Protein AF-A0A4Q7ZE19-F1 (afdb_monomer)

Foldseek 3Di:
DVLLLLLLLVLLLQLLVLLVLLCVLCVVVVNNVLNVLLVLLLVVLLVVLVVLLVVLLVVQQDALLSLLVLLLVLLVLLVVVLVCCVVCVVCVSVVSNVQLVVLCPDDPVRSNVSSNVSNNVSSNVSSNSSSSNLSSCSNVDPPVVSVVSSVNSSVVSVVVSVCCVVVPPPDDPVLSSVLSSQLSNLVSVLSNLSSQLSCLVVVNDPPDNSVVSNVVSVLCPCPHPVVVVSVVCSPVVSVVSVVVVVVVVVVVVVVVVVVD

Sequence (260 aa):
MLAIFMTTFREGLEALLIISVALAFLGKTGNRSLTTALFAGTGTAILGSAALGVYLARHGAFSSLWEGWLALVACALIVGCIIHMQRHGKQMARQIRDELAKATNRRPLFMWGSVFLFAVFMVGREGVEAATLIAALSGMETGRQLAIWATAGVGAAIGVAGLWSRYGQRVNLSLLFAVTGVFLGLFAVQLGIYAFHEFSEAGALPGLDNTFWHNATEPYGPGGEYGVWLTYALVLAPASLLIGAVLSRRYPAIAAKSAS

Secondary structure (DSSP, 8-state):
-HHHHHHHHHHHHHHHHHHHHHHHHHHHTT-GGGHHHHHHHHHHHHHHHHHHHHHHHHHS-S-HHHHHHHHHHHHHHHHHHHHHHHHHTTTHHHHHHHHHHHHHTS-HHHHHHHHHHHHHHHHHHHHHHHHHHHHHTTTTS-HHHHHHHHHHHHHHHHHHHHHHHHHGGGS-HHHHHHHHHHHHHHHHHHHHHHHHHHHHHTT--TTS-HHHHHHHHGGGSTTSTTHHHHHHHHHHHHHHHHHHHHHHHHTHHHHTTS--

Structure (mmCIF, N/CA/C/O backbone):
data_AF-A0A4Q7ZE19-F1
#
_entry.id   AF-A0A4Q7ZE19-F1
#
loop_
_atom_site.group_PDB
_atom_site.id
_atom_site.type_symbol
_atom_site.label_atom_id
_atom_site.label_alt_id
_atom_site.label_comp_id
_atom_site.label_asym_id
_atom_site.label_entity_id
_atom_site.label_seq_id
_atom_site.pdbx_PDB_ins_code
_atom_site.Cartn_x
_atom_site.Cartn_y
_atom_site.Cartn_z
_atom_site.occupancy
_atom_site.B_iso_or_equiv
_atom_site.auth_seq_id
_atom_site.auth_comp_id
_atom_site.auth_asym_id
_atom_site.auth_atom_id
_atom_site.pdbx_PDB_model_num
ATOM 1 N N . MET A 1 1 ? 9.034 6.360 -8.812 1.00 82.31 1 MET A N 1
ATOM 2 C CA . MET A 1 1 ? 8.560 7.372 -7.818 1.00 82.31 1 MET A CA 1
ATOM 3 C C . MET A 1 1 ? 7.078 7.274 -7.434 1.00 82.31 1 MET A C 1
ATOM 5 O O . MET A 1 1 ? 6.785 6.856 -6.319 1.00 82.31 1 MET A O 1
ATOM 9 N N . LEU A 1 2 ? 6.135 7.638 -8.320 1.00 84.06 2 LEU A N 1
ATOM 10 C CA . LEU A 1 2 ? 4.692 7.691 -7.998 1.00 84.06 2 LEU A CA 1
ATOM 11 C C . LEU A 1 2 ? 4.111 6.347 -7.541 1.00 84.06 2 LEU A C 1
ATOM 13 O O . LEU A 1 2 ? 3.255 6.326 -6.664 1.00 84.06 2 LEU A O 1
ATOM 17 N N . ALA A 1 3 ? 4.606 5.238 -8.092 1.00 85.38 3 ALA A N 1
ATOM 18 C CA . ALA A 1 3 ? 4.186 3.900 -7.692 1.00 85.38 3 ALA A CA 1
ATOM 19 C C . ALA A 1 3 ? 4.476 3.608 -6.216 1.00 85.38 3 ALA A C 1
ATOM 21 O O . ALA A 1 3 ? 3.577 3.200 -5.494 1.00 85.38 3 ALA A O 1
ATOM 22 N N . ILE A 1 4 ? 5.689 3.912 -5.741 1.00 88.94 4 ILE A N 1
ATOM 23 C CA . ILE A 1 4 ? 6.079 3.725 -4.333 1.00 88.94 4 ILE A CA 1
ATOM 24 C C . ILE A 1 4 ? 5.157 4.535 -3.424 1.00 88.94 4 ILE A C 1
ATOM 26 O O . ILE A 1 4 ? 4.631 4.001 -2.453 1.00 88.94 4 ILE A O 1
ATOM 30 N N . PHE A 1 5 ? 4.926 5.803 -3.774 1.00 90.62 5 PHE A N 1
ATOM 31 C CA . PHE A 1 5 ? 4.029 6.678 -3.029 1.00 90.62 5 PHE A CA 1
ATOM 32 C C . PHE A 1 5 ? 2.598 6.130 -2.980 1.00 90.62 5 PHE A C 1
ATOM 34 O O . PHE A 1 5 ? 2.019 6.047 -1.902 1.00 90.62 5 PHE A O 1
ATOM 41 N N . MET A 1 6 ? 2.024 5.752 -4.127 1.00 88.69 6 MET A N 1
ATOM 42 C CA . MET A 1 6 ? 0.643 5.262 -4.204 1.00 88.69 6 MET A CA 1
ATOM 43 C C . MET A 1 6 ? 0.463 3.928 -3.483 1.00 88.69 6 MET A C 1
ATOM 45 O O . MET A 1 6 ? -0.547 3.744 -2.804 1.00 88.69 6 MET A O 1
ATOM 49 N N . THR A 1 7 ? 1.445 3.033 -3.581 1.00 88.75 7 THR A N 1
ATOM 50 C CA . THR A 1 7 ? 1.453 1.762 -2.857 1.00 88.75 7 THR A CA 1
ATOM 51 C C . THR A 1 7 ? 1.500 1.998 -1.352 1.00 88.75 7 THR A C 1
ATOM 53 O O . THR A 1 7 ? 0.587 1.576 -0.649 1.00 88.75 7 THR A O 1
ATOM 56 N N . THR A 1 8 ? 2.492 2.727 -0.826 1.00 91.00 8 THR A N 1
ATOM 57 C CA . THR A 1 8 ? 2.582 2.936 0.632 1.00 91.00 8 THR A CA 1
ATOM 58 C C . THR A 1 8 ? 1.439 3.777 1.184 1.00 91.00 8 THR A C 1
ATOM 60 O O . THR A 1 8 ? 1.025 3.577 2.325 1.00 91.00 8 THR A O 1
ATOM 63 N N . PHE A 1 9 ? 0.892 4.688 0.378 1.00 91.00 9 PHE A N 1
ATOM 64 C CA . PHE A 1 9 ? -0.325 5.415 0.707 1.00 91.00 9 PHE A CA 1
ATOM 65 C C . PHE A 1 9 ? -1.526 4.479 0.860 1.00 91.00 9 PHE A C 1
ATOM 67 O O . PHE A 1 9 ? -2.262 4.580 1.843 1.00 91.00 9 PHE A O 1
ATOM 74 N N . ARG A 1 10 ? -1.722 3.560 -0.090 1.00 88.94 10 ARG A N 1
ATOM 75 C CA . ARG A 1 10 ? -2.828 2.605 -0.063 1.00 88.94 10 ARG A CA 1
ATOM 76 C C . ARG A 1 10 ? -2.701 1.633 1.108 1.00 88.94 10 ARG A C 1
ATOM 78 O O . ARG A 1 10 ? -3.608 1.596 1.935 1.00 88.94 10 ARG A O 1
ATOM 85 N N . GLU A 1 11 ? -1.575 0.935 1.221 1.00 89.19 11 GLU A N 1
ATOM 86 C CA . GLU A 1 11 ? -1.376 -0.056 2.288 1.00 89.19 11 GLU A CA 1
ATOM 87 C C . GLU A 1 11 ? -1.383 0.610 3.673 1.00 89.19 11 GLU A C 1
ATOM 89 O O . GLU A 1 11 ? -1.962 0.102 4.635 1.00 89.19 11 GLU A O 1
ATOM 94 N N . GLY A 1 12 ? -0.833 1.827 3.770 1.00 90.06 12 GLY A N 1
ATOM 95 C CA . GLY A 1 12 ? -0.920 2.643 4.978 1.00 90.06 12 GLY A CA 1
ATOM 96 C C . GLY A 1 12 ? -2.361 2.998 5.351 1.00 90.06 12 GLY A C 1
ATOM 97 O O . GLY A 1 12 ? -2.722 2.944 6.527 1.00 90.06 12 GLY A O 1
ATOM 98 N N . LEU A 1 13 ? -3.210 3.337 4.377 1.00 87.81 13 LEU A N 1
ATOM 99 C CA . LEU A 1 13 ? -4.625 3.610 4.627 1.00 87.81 13 LEU A CA 1
ATOM 100 C C . LEU A 1 13 ? -5.398 2.367 5.054 1.00 87.81 13 LEU A C 1
ATOM 102 O O . LEU A 1 13 ? -6.219 2.465 5.967 1.00 87.81 13 LEU A O 1
ATOM 106 N N . GLU A 1 14 ? -5.146 1.219 4.432 1.00 86.25 14 GLU A N 1
ATOM 107 C CA . GLU A 1 14 ? -5.777 -0.049 4.807 1.00 86.25 14 GLU A CA 1
ATOM 108 C C . GLU A 1 14 ? -5.400 -0.434 6.248 1.00 86.25 14 GLU A C 1
ATOM 110 O O . GLU A 1 14 ? -6.287 -0.654 7.081 1.00 86.25 14 GLU A O 1
ATOM 115 N N . ALA A 1 15 ? -4.115 -0.344 6.605 1.00 89.56 15 ALA A N 1
ATOM 116 C CA . ALA A 1 15 ? -3.647 -0.537 7.978 1.00 89.56 15 ALA A CA 1
ATOM 117 C C . ALA A 1 15 ? -4.310 0.436 8.975 1.00 89.56 15 ALA A C 1
ATOM 119 O O . ALA A 1 15 ? -4.782 0.029 10.042 1.00 89.56 15 ALA A O 1
ATOM 120 N N . LEU A 1 16 ? -4.411 1.723 8.628 1.00 88.94 16 LEU A N 1
AT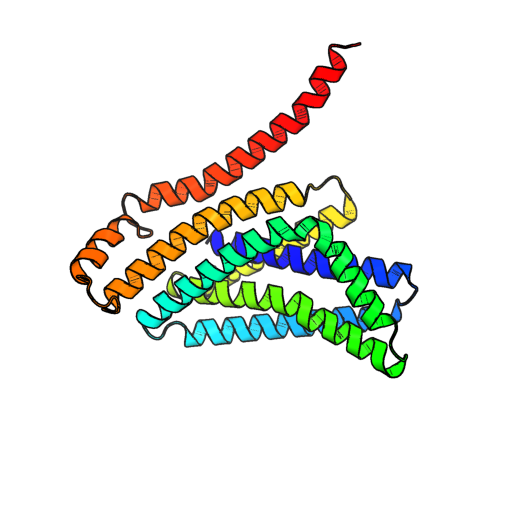OM 121 C CA . LEU A 1 16 ? -5.063 2.732 9.472 1.00 88.94 16 LEU A CA 1
ATOM 122 C C . LEU A 1 16 ? -6.567 2.476 9.635 1.00 88.94 16 LEU A C 1
ATOM 124 O O . LEU A 1 16 ? -7.112 2.708 10.720 1.00 88.94 16 LEU A O 1
ATOM 128 N N . LEU A 1 17 ? -7.245 1.969 8.604 1.00 84.69 17 LEU A N 1
ATOM 129 C CA . LEU A 1 17 ? -8.648 1.562 8.690 1.00 84.69 17 LEU A CA 1
ATOM 130 C C . LEU A 1 17 ? -8.825 0.358 9.614 1.00 84.69 17 LEU A C 1
ATOM 132 O O . LEU A 1 17 ? -9.730 0.383 10.452 1.00 84.69 17 LEU A O 1
ATOM 136 N N . ILE A 1 18 ? -7.952 -0.650 9.521 1.00 86.44 18 ILE A N 1
ATOM 137 C CA . ILE A 1 18 ? -7.959 -1.813 10.421 1.00 86.44 18 ILE A CA 1
ATOM 138 C C . ILE A 1 18 ? -7.860 -1.350 11.878 1.00 86.44 18 ILE A C 1
ATOM 140 O O . ILE A 1 18 ? -8.715 -1.694 12.702 1.00 86.44 18 ILE A O 1
ATOM 144 N N . ILE A 1 19 ? -6.871 -0.505 12.179 1.00 89.38 19 ILE A N 1
ATOM 145 C CA . ILE A 1 19 ? -6.646 0.039 13.525 1.00 89.38 19 ILE A CA 1
ATOM 146 C C . ILE A 1 19 ? -7.856 0.859 13.987 1.00 89.38 19 ILE A C 1
ATOM 148 O O . ILE A 1 19 ? -8.325 0.695 15.114 1.00 89.38 19 ILE A O 1
ATOM 152 N N . SER A 1 20 ? -8.411 1.705 13.117 1.00 85.31 20 SER A N 1
ATOM 153 C CA . SER A 1 20 ? -9.561 2.554 13.446 1.00 85.31 20 SER A CA 1
ATOM 154 C C . SER A 1 20 ? -10.816 1.737 13.767 1.00 85.31 20 SER A C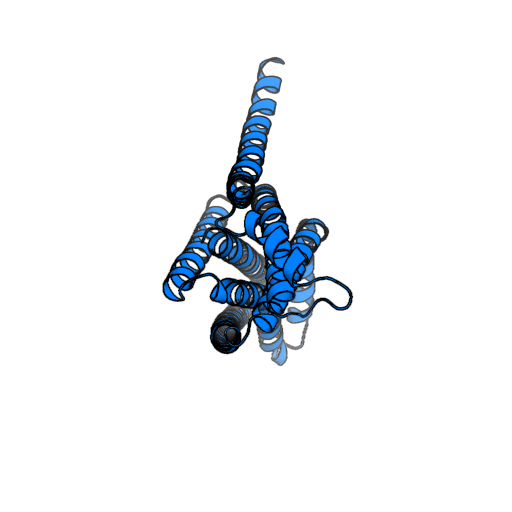 1
ATOM 156 O O . SER A 1 20 ? -11.517 2.025 14.741 1.00 85.31 20 SER A O 1
ATOM 158 N N . VAL A 1 21 ? -11.099 0.690 12.985 1.00 83.62 21 VAL A N 1
ATOM 159 C CA . VAL A 1 21 ? -12.232 -0.217 13.229 1.00 83.62 21 VAL A CA 1
ATOM 160 C C . VAL A 1 21 ? -12.024 -1.007 14.523 1.00 83.62 21 VAL A C 1
ATOM 162 O O . VAL A 1 21 ? -12.966 -1.135 15.312 1.00 83.62 21 VAL A O 1
ATOM 165 N N . ALA A 1 22 ? -10.804 -1.487 14.776 1.00 86.19 22 ALA A N 1
ATOM 166 C CA . ALA A 1 22 ? -10.466 -2.216 15.994 1.00 86.19 22 ALA A CA 1
ATOM 167 C C . ALA A 1 22 ? -10.601 -1.339 17.253 1.00 86.19 22 ALA A C 1
ATOM 169 O O . ALA A 1 22 ? -11.239 -1.749 18.226 1.00 86.19 22 ALA A O 1
ATOM 170 N N . LEU A 1 23 ? -10.093 -0.103 17.215 1.00 87.56 23 LEU A N 1
ATOM 171 C CA . LEU A 1 23 ? -10.255 0.877 18.295 1.00 87.56 23 LEU A CA 1
ATOM 172 C C . LEU A 1 23 ? -11.732 1.198 18.553 1.00 87.56 23 LEU A C 1
ATOM 174 O O . LEU A 1 23 ? -12.168 1.217 19.706 1.00 87.56 23 LEU A O 1
ATOM 178 N N . ALA A 1 24 ? -12.519 1.405 17.493 1.00 85.00 24 ALA A N 1
ATOM 179 C CA . ALA A 1 24 ? -13.950 1.666 17.615 1.00 85.00 24 ALA A CA 1
ATOM 180 C C . ALA A 1 24 ? -14.703 0.485 18.250 1.00 85.00 24 ALA A C 1
ATOM 182 O O . ALA A 1 24 ? -15.621 0.696 19.045 1.00 85.00 24 ALA A O 1
ATOM 183 N N . PHE A 1 25 ? -14.320 -0.753 17.926 1.00 85.12 25 PHE A N 1
ATOM 184 C CA . PHE A 1 25 ? -14.892 -1.949 18.540 1.00 85.12 25 PHE A CA 1
ATOM 185 C C . PHE A 1 25 ? -14.532 -2.056 20.026 1.00 85.12 25 PHE A C 1
ATOM 187 O O . PHE A 1 25 ? -15.440 -2.120 20.852 1.00 85.12 25 PHE A O 1
ATOM 194 N N . LEU A 1 26 ? -13.242 -1.986 20.377 1.00 86.00 26 LEU A N 1
ATOM 195 C CA . LEU A 1 26 ? -12.781 -2.077 21.771 1.00 86.00 26 LEU A CA 1
ATOM 196 C C . LEU A 1 26 ? -13.376 -0.973 22.653 1.00 86.00 26 LEU A C 1
ATOM 198 O O . LEU A 1 26 ? -13.725 -1.215 23.810 1.00 86.00 26 LEU A O 1
ATOM 202 N N . GLY A 1 27 ? -13.535 0.230 22.094 1.00 85.31 27 GLY A N 1
ATOM 203 C CA . GLY A 1 27 ? -14.200 1.345 22.761 1.00 85.31 27 GLY A CA 1
ATOM 204 C C . GLY A 1 27 ? -15.682 1.078 23.039 1.00 85.31 27 GLY A C 1
ATOM 205 O O . GLY A 1 27 ? -16.154 1.405 24.127 1.00 85.31 27 GLY A O 1
ATOM 206 N N . LYS A 1 28 ? -16.403 0.456 22.095 1.00 84.44 28 LYS A N 1
ATOM 207 C CA . LYS A 1 28 ? -17.826 0.102 22.249 1.00 84.44 28 LYS A CA 1
ATOM 208 C C . LYS A 1 28 ? -18.058 -1.080 23.187 1.00 84.44 28 LYS A C 1
ATOM 210 O O . LYS A 1 28 ? -19.072 -1.099 23.872 1.00 84.44 28 LYS A O 1
ATOM 215 N N . THR A 1 29 ? -17.145 -2.048 23.234 1.00 83.00 29 THR A N 1
ATOM 216 C CA . THR A 1 29 ? -17.276 -3.238 24.092 1.00 83.00 29 THR A CA 1
ATOM 217 C C . THR A 1 29 ? -16.713 -3.040 25.502 1.00 83.00 29 THR A C 1
ATOM 219 O O . THR A 1 29 ? -16.637 -4.000 26.257 1.00 83.00 29 THR A O 1
ATOM 222 N N . GLY A 1 30 ? -16.260 -1.832 25.855 1.00 82.12 30 GLY A N 1
ATOM 223 C CA . GLY A 1 30 ? -15.689 -1.536 27.176 1.00 82.12 30 GLY A CA 1
ATOM 224 C C . GLY A 1 30 ? -14.273 -2.082 27.410 1.00 82.12 30 GLY A C 1
ATOM 225 O O . GLY A 1 30 ? -13.710 -1.881 28.482 1.00 82.12 30 GLY A O 1
ATOM 226 N N . ASN A 1 31 ? -13.641 -2.696 26.407 1.00 82.94 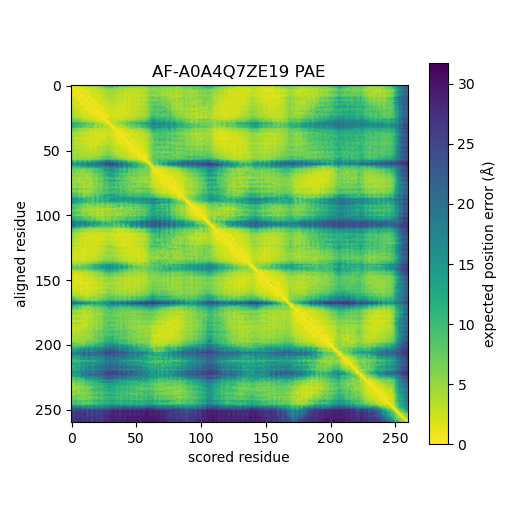31 ASN A N 1
ATOM 227 C CA . ASN A 1 31 ? -12.337 -3.357 26.533 1.00 82.94 31 ASN A CA 1
ATOM 228 C C . ASN A 1 31 ? -11.172 -2.406 26.230 1.00 82.94 31 ASN A C 1
ATOM 230 O O . ASN A 1 31 ? -10.264 -2.721 25.459 1.00 82.94 31 ASN A O 1
ATOM 234 N N . ARG A 1 32 ? -11.187 -1.216 26.842 1.00 82.12 32 ARG A N 1
ATOM 235 C CA . ARG A 1 32 ? -10.155 -0.189 26.610 1.00 82.12 32 AR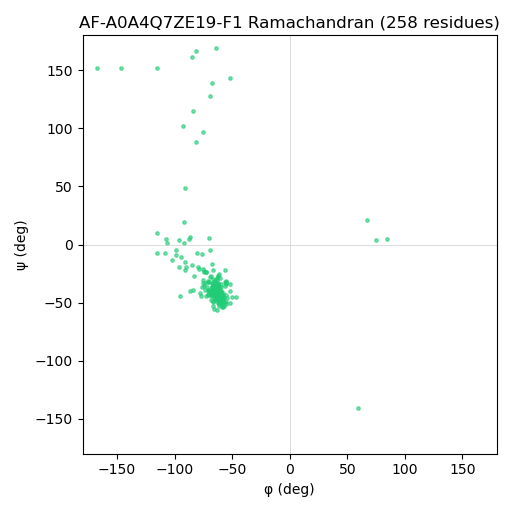G A CA 1
ATOM 236 C C . ARG A 1 32 ? -8.753 -0.641 27.027 1.00 82.12 32 ARG A C 1
ATOM 238 O O . ARG A 1 32 ? -7.787 -0.198 26.418 1.00 82.12 32 ARG A O 1
ATOM 245 N N . SER A 1 33 ? -8.626 -1.551 27.992 1.00 84.00 33 SER A N 1
ATOM 246 C CA . SER A 1 33 ? -7.335 -2.128 28.403 1.00 84.00 33 SER A CA 1
ATOM 247 C C . SER A 1 33 ? -6.627 -2.902 27.281 1.00 84.00 33 SER A C 1
ATOM 249 O O . SER A 1 33 ? -5.402 -2.982 27.266 1.00 84.00 33 SER A O 1
ATOM 251 N N . LEU A 1 34 ? -7.372 -3.425 26.300 1.00 85.94 34 LEU A N 1
ATOM 252 C CA . LEU A 1 34 ? -6.812 -4.155 25.157 1.00 85.94 34 LEU A CA 1
ATOM 253 C C . LEU A 1 34 ? -6.272 -3.227 24.059 1.00 85.94 34 LEU A C 1
ATOM 255 O O . LEU A 1 34 ? -5.620 -3.695 23.128 1.00 85.94 34 LEU A O 1
ATOM 259 N N . THR A 1 35 ? -6.482 -1.911 24.166 1.00 88.44 35 THR A N 1
ATOM 260 C CA . THR A 1 35 ? -5.907 -0.944 23.213 1.00 88.44 35 THR A CA 1
ATOM 261 C C . THR A 1 35 ? -4.380 -0.969 23.242 1.00 88.44 35 THR A C 1
ATOM 263 O O . THR A 1 35 ? -3.753 -0.888 22.190 1.00 88.44 35 THR A O 1
ATOM 266 N N . THR A 1 36 ? -3.772 -1.195 24.410 1.00 91.25 36 THR A N 1
ATOM 267 C CA . THR A 1 36 ? -2.321 -1.383 24.532 1.00 91.25 36 THR A CA 1
ATOM 268 C C . THR A 1 36 ? -1.842 -2.604 23.745 1.00 91.25 36 THR A C 1
ATOM 270 O O . THR A 1 36 ? -0.803 -2.527 23.099 1.00 91.25 36 THR A O 1
ATOM 273 N N . ALA A 1 37 ? -2.607 -3.704 23.732 1.00 89.19 37 ALA A N 1
ATOM 274 C CA . ALA A 1 37 ? -2.284 -4.890 22.932 1.00 89.19 37 ALA A CA 1
ATOM 275 C C . ALA A 1 37 ? -2.340 -4.594 21.429 1.00 89.19 37 ALA A C 1
ATOM 277 O O . ALA A 1 37 ? -1.446 -4.988 20.683 1.00 89.19 37 ALA A O 1
ATOM 278 N N . LEU A 1 38 ? -3.373 -3.863 20.997 1.00 90.75 38 LEU A N 1
ATOM 279 C CA . LEU A 1 38 ? -3.551 -3.440 19.609 1.00 90.75 38 LEU A CA 1
ATOM 280 C C . LEU A 1 38 ? -2.383 -2.560 19.138 1.00 90.75 38 LEU A C 1
ATOM 282 O O . LEU A 1 38 ? -1.820 -2.810 18.073 1.00 90.75 38 LEU A O 1
ATOM 286 N N . PHE A 1 39 ? -1.979 -1.567 19.937 1.00 92.75 39 PHE A N 1
ATOM 287 C CA . PHE A 1 39 ? -0.838 -0.707 19.609 1.00 92.75 39 PHE A CA 1
ATOM 288 C C . PHE A 1 39 ? 0.494 -1.455 19.653 1.00 92.75 39 PHE A C 1
ATOM 290 O O . PHE A 1 39 ? 1.313 -1.262 18.758 1.00 92.75 39 PHE A O 1
ATOM 297 N N . ALA A 1 40 ? 0.700 -2.337 20.637 1.00 92.19 40 ALA A N 1
ATOM 298 C CA . ALA A 1 40 ? 1.897 -3.171 20.705 1.00 92.19 40 ALA A CA 1
ATOM 299 C C . ALA A 1 40 ? 2.019 -4.063 19.462 1.00 92.19 40 ALA A C 1
ATOM 301 O O . ALA A 1 40 ? 3.065 -4.069 18.820 1.00 92.19 40 ALA A O 1
ATOM 302 N N . GLY A 1 41 ? 0.936 -4.741 19.065 1.00 90.31 41 GLY A N 1
ATOM 303 C CA . GLY A 1 41 ? 0.936 -5.596 17.878 1.00 90.31 41 GLY A CA 1
ATOM 304 C C . GLY A 1 41 ? 1.123 -4.812 16.580 1.00 90.31 41 GLY A C 1
ATOM 305 O O . GLY A 1 41 ? 1.892 -5.224 15.716 1.00 90.31 41 GLY A O 1
ATOM 306 N N . THR A 1 42 ? 0.510 -3.630 16.478 1.00 91.69 42 THR A N 1
ATOM 307 C CA . THR A 1 42 ? 0.722 -2.707 15.350 1.00 91.69 42 THR A CA 1
ATOM 308 C C . THR A 1 42 ? 2.186 -2.267 15.263 1.00 91.69 42 THR A C 1
ATOM 310 O O . THR A 1 42 ? 2.784 -2.324 14.192 1.00 91.69 42 THR A O 1
ATOM 313 N N . GLY A 1 43 ? 2.791 -1.868 16.386 1.00 92.25 43 GLY A N 1
ATOM 314 C CA . GLY A 1 43 ? 4.202 -1.484 16.444 1.00 92.25 43 GLY A CA 1
ATOM 315 C C . GLY A 1 43 ? 5.127 -2.629 16.030 1.00 92.25 43 GLY A C 1
ATOM 316 O O . GLY A 1 43 ? 6.032 -2.425 15.223 1.00 92.25 43 GLY A O 1
ATOM 317 N N . THR A 1 44 ? 4.859 -3.848 16.507 1.00 92.56 44 THR A N 1
ATOM 318 C CA . THR A 1 44 ? 5.598 -5.052 16.101 1.00 92.56 44 THR A CA 1
ATOM 319 C C . THR A 1 44 ? 5.453 -5.339 14.606 1.00 92.56 44 THR A C 1
ATOM 321 O O . THR A 1 44 ? 6.455 -5.626 13.955 1.00 92.56 44 THR A O 1
ATOM 324 N N . ALA A 1 45 ? 4.250 -5.218 14.038 1.00 91.38 45 ALA A N 1
ATOM 325 C CA . ALA A 1 45 ? 4.021 -5.412 12.606 1.00 91.38 45 ALA A CA 1
ATOM 326 C C . ALA A 1 45 ? 4.772 -4.388 11.748 1.00 91.38 45 ALA A C 1
ATOM 328 O O . ALA A 1 45 ? 5.410 -4.768 10.767 1.00 91.38 45 ALA A O 1
ATOM 329 N N . ILE A 1 46 ? 4.738 -3.107 12.127 1.00 90.56 46 ILE A N 1
ATOM 330 C CA . ILE A 1 46 ? 5.447 -2.038 11.409 1.00 90.56 46 ILE A CA 1
ATOM 331 C C . ILE A 1 46 ? 6.956 -2.297 11.431 1.00 90.56 46 ILE A C 1
ATOM 333 O O . ILE A 1 46 ? 7.599 -2.261 10.383 1.00 90.56 46 ILE A O 1
ATOM 337 N N . LEU A 1 47 ? 7.518 -2.605 12.605 1.00 91.50 47 LEU A N 1
ATOM 338 C CA . LEU A 1 47 ? 8.944 -2.911 12.740 1.00 91.50 47 LEU A CA 1
ATOM 339 C C . LEU A 1 47 ? 9.335 -4.166 11.953 1.00 91.50 47 LEU A C 1
ATOM 341 O O . LEU A 1 47 ? 10.342 -4.151 11.248 1.00 91.50 47 LEU A O 1
ATOM 345 N N . GLY A 1 48 ? 8.526 -5.225 12.030 1.00 89.50 48 GLY A N 1
ATOM 346 C CA . GLY A 1 48 ? 8.746 -6.462 11.280 1.00 89.50 48 GLY A CA 1
ATOM 347 C C . GLY A 1 48 ? 8.703 -6.240 9.769 1.00 89.50 48 GLY A C 1
ATOM 348 O O . GLY A 1 48 ? 9.573 -6.726 9.054 1.00 89.50 48 GLY A O 1
ATOM 349 N N . SER A 1 49 ? 7.752 -5.439 9.291 1.00 89.06 49 SER A N 1
ATOM 350 C CA . SER A 1 49 ? 7.601 -5.116 7.867 1.00 89.06 49 SER A CA 1
ATOM 351 C C . SER A 1 49 ? 8.740 -4.236 7.357 1.00 89.06 49 SER A C 1
ATOM 353 O O . SER A 1 49 ? 9.269 -4.475 6.275 1.00 89.06 49 SER A O 1
ATOM 355 N N . ALA A 1 50 ? 9.183 -3.258 8.152 1.00 86.12 50 ALA A N 1
ATOM 356 C CA . ALA A 1 50 ? 10.343 -2.437 7.819 1.00 86.12 50 ALA A CA 1
ATOM 357 C C . ALA A 1 50 ? 11.631 -3.276 7.762 1.00 86.12 50 ALA A C 1
ATOM 359 O O . ALA A 1 50 ? 12.409 -3.149 6.816 1.00 86.12 50 ALA A O 1
ATOM 360 N N . ALA A 1 51 ? 11.838 -4.167 8.738 1.00 87.50 51 ALA A N 1
ATOM 361 C CA . ALA A 1 51 ? 12.975 -5.084 8.753 1.00 87.50 51 ALA A CA 1
ATOM 362 C C . ALA A 1 51 ? 12.954 -6.029 7.542 1.00 87.50 51 ALA A C 1
ATOM 364 O O . ALA A 1 51 ? 13.979 -6.207 6.884 1.00 87.50 51 ALA A O 1
ATOM 365 N N . LEU A 1 52 ? 11.779 -6.574 7.213 1.00 85.38 52 LEU A N 1
ATOM 366 C CA . LEU A 1 52 ? 11.571 -7.415 6.040 1.00 85.38 52 LEU A CA 1
ATOM 367 C C . LEU A 1 52 ? 11.884 -6.653 4.746 1.00 85.38 52 LEU A C 1
ATOM 369 O O . LEU A 1 52 ? 12.631 -7.156 3.913 1.00 85.38 52 LEU A O 1
ATOM 373 N N . GLY A 1 53 ? 11.391 -5.422 4.601 1.00 82.62 53 GLY A N 1
ATOM 374 C CA . GLY A 1 53 ? 11.662 -4.583 3.432 1.00 82.62 53 GLY A CA 1
ATOM 375 C C . GLY A 1 53 ? 13.152 -4.298 3.245 1.00 82.62 53 GLY A C 1
ATOM 376 O O . GLY A 1 53 ? 13.674 -4.447 2.143 1.00 82.62 53 GLY A O 1
ATOM 377 N N . VAL A 1 54 ? 13.869 -3.968 4.326 1.00 81.94 54 VAL A N 1
ATOM 378 C CA . VAL A 1 54 ? 15.332 -3.779 4.286 1.00 81.94 54 VAL A CA 1
ATOM 379 C C . VAL A 1 54 ? 16.051 -5.079 3.926 1.00 81.94 54 VAL A C 1
ATOM 381 O O . VAL A 1 54 ? 17.010 -5.055 3.153 1.00 81.94 54 VAL A O 1
ATOM 384 N N . TYR A 1 55 ? 15.603 -6.212 4.469 1.00 84.19 55 TYR A N 1
ATOM 385 C CA . TYR A 1 55 ? 16.184 -7.517 4.174 1.00 84.19 55 TYR A CA 1
ATOM 386 C C . TYR A 1 55 ? 16.010 -7.892 2.696 1.00 84.19 55 TYR A C 1
ATOM 388 O O . TYR A 1 55 ? 17.002 -8.223 2.044 1.00 84.19 55 TYR A O 1
ATOM 396 N N . LEU A 1 56 ? 14.793 -7.769 2.151 1.00 78.69 56 LEU A N 1
ATOM 397 C CA . LEU A 1 56 ? 14.510 -8.067 0.744 1.00 78.69 56 LEU A CA 1
ATOM 398 C C . LEU A 1 56 ? 15.231 -7.104 -0.197 1.00 78.69 56 LEU A C 1
ATOM 400 O O . LEU A 1 56 ? 15.810 -7.560 -1.172 1.00 78.69 56 LEU A O 1
ATOM 404 N N . ALA A 1 57 ? 15.258 -5.802 0.096 1.00 75.50 57 ALA A N 1
ATOM 405 C CA . ALA A 1 57 ? 15.941 -4.829 -0.759 1.00 75.50 57 ALA A CA 1
ATOM 406 C C . ALA A 1 57 ? 17.454 -5.097 -0.855 1.00 75.50 57 ALA A C 1
ATOM 408 O O . ALA A 1 57 ? 18.060 -4.899 -1.901 1.00 75.50 57 ALA A O 1
ATOM 409 N N . ARG A 1 58 ? 18.078 -5.589 0.225 1.00 76.19 58 ARG A N 1
ATOM 410 C CA . ARG A 1 58 ? 19.507 -5.947 0.216 1.00 76.19 58 ARG A CA 1
ATOM 411 C C . ARG A 1 58 ? 19.806 -7.247 -0.524 1.00 76.19 58 ARG A C 1
ATOM 413 O O . ARG A 1 58 ? 20.900 -7.372 -1.057 1.00 76.19 58 ARG A O 1
ATOM 420 N N . HIS A 1 59 ? 18.873 -8.200 -0.522 1.00 70.19 59 HIS A N 1
ATOM 421 C CA . HIS A 1 59 ? 19.065 -9.508 -1.156 1.00 70.19 59 HIS A CA 1
ATOM 422 C C . HIS A 1 59 ? 18.429 -9.618 -2.549 1.00 70.19 59 HIS A C 1
ATOM 424 O O . HIS A 1 59 ? 18.643 -10.602 -3.246 1.00 70.19 59 HIS A O 1
ATOM 430 N N . GLY A 1 60 ? 17.641 -8.623 -2.954 1.00 61.09 60 GLY A N 1
ATOM 431 C CA . GLY A 1 60 ? 16.943 -8.593 -4.234 1.00 61.09 60 GLY A CA 1
ATOM 432 C C . GLY A 1 60 ? 17.807 -8.180 -5.425 1.00 61.09 60 GLY A C 1
ATOM 433 O O . GLY A 1 60 ? 17.463 -8.489 -6.555 1.00 61.09 60 GLY A O 1
ATOM 434 N N . ALA A 1 61 ? 18.938 -7.518 -5.186 1.00 61.31 61 ALA A N 1
ATOM 435 C CA . ALA A 1 61 ? 19.738 -6.868 -6.227 1.00 61.31 61 ALA A CA 1
ATOM 436 C C . ALA A 1 61 ? 20.856 -7.754 -6.825 1.00 61.31 61 ALA A C 1
ATOM 438 O O . ALA A 1 61 ? 21.841 -7.232 -7.339 1.00 61.31 61 ALA A O 1
ATOM 439 N N . PHE A 1 62 ? 20.785 -9.085 -6.691 1.00 62.66 62 PHE A N 1
ATOM 440 C CA . PHE A 1 62 ? 21.918 -9.963 -7.029 1.00 62.66 62 PHE A CA 1
ATOM 441 C C . PHE A 1 62 ? 21.951 -10.475 -8.482 1.00 62.66 62 PHE A C 1
ATOM 443 O O . PHE A 1 62 ? 23.013 -10.919 -8.913 1.00 62.66 62 PHE A O 1
ATOM 450 N N . SER A 1 63 ? 20.842 -10.456 -9.239 1.00 72.94 63 SER A N 1
ATOM 451 C CA . SER A 1 63 ? 20.824 -10.904 -10.648 1.00 72.94 63 SER A CA 1
ATOM 452 C C . SER A 1 63 ? 19.544 -10.497 -11.386 1.00 72.94 63 SER A C 1
ATOM 454 O O . SER A 1 63 ? 18.481 -10.485 -10.764 1.00 72.94 63 SER A O 1
ATOM 456 N N . SER A 1 64 ? 19.624 -10.323 -12.708 1.00 73.25 64 SER A N 1
ATOM 457 C CA . SER A 1 64 ? 18.481 -10.077 -13.603 1.00 73.25 64 SER A CA 1
ATOM 458 C C . SER A 1 64 ? 17.330 -11.070 -13.417 1.00 73.25 64 SER A C 1
ATOM 460 O O . SER A 1 64 ? 16.180 -10.698 -13.216 1.00 73.25 64 SER A O 1
ATOM 462 N N . LEU A 1 65 ? 17.632 -12.370 -13.316 1.00 79.44 65 LEU A N 1
ATOM 463 C CA . LEU A 1 65 ? 16.628 -13.401 -13.003 1.00 79.44 65 LEU A CA 1
ATOM 464 C C . LEU A 1 65 ? 15.801 -13.080 -11.752 1.00 79.44 65 LEU A C 1
ATOM 466 O O . LEU A 1 65 ? 14.600 -13.353 -11.700 1.00 79.44 65 LEU A O 1
ATOM 470 N N . TRP A 1 66 ? 16.456 -12.542 -10.727 1.00 78.38 66 TRP A N 1
ATOM 471 C CA . TRP A 1 66 ? 15.825 -12.237 -9.452 1.00 78.38 66 TRP A CA 1
ATOM 472 C C . TRP A 1 66 ? 14.975 -10.970 -9.525 1.00 78.38 66 TRP A C 1
ATOM 474 O O . TRP A 1 66 ? 13.891 -10.931 -8.943 1.00 78.38 66 TRP A O 1
ATOM 484 N N . GLU A 1 67 ? 15.416 -9.972 -10.288 1.00 74.69 67 GLU A N 1
ATOM 485 C CA . GLU A 1 67 ? 14.628 -8.774 -10.578 1.00 74.69 67 GLU A CA 1
ATOM 486 C C . GLU A 1 67 ? 13.348 -9.115 -11.352 1.00 74.69 67 GLU A C 1
ATOM 488 O O . GLU A 1 67 ? 12.263 -8.671 -10.963 1.00 74.69 67 GLU A O 1
ATOM 493 N N . GLY A 1 68 ? 13.436 -10.000 -12.351 1.00 80.12 68 GLY A N 1
ATOM 494 C CA . GLY A 1 68 ? 12.275 -10.504 -13.090 1.00 80.12 68 GLY A CA 1
ATOM 495 C C . GLY A 1 68 ? 11.273 -11.232 -12.189 1.00 80.12 68 GLY A C 1
ATOM 496 O O . GLY A 1 68 ? 10.068 -10.961 -12.235 1.00 80.12 68 GLY A O 1
ATOM 497 N N . TRP A 1 69 ? 11.755 -12.100 -11.292 1.00 81.69 69 TRP A N 1
ATOM 498 C CA . TRP A 1 69 ? 10.904 -12.775 -10.304 1.00 81.69 69 TRP A CA 1
ATOM 499 C C . TRP A 1 69 ? 10.257 -11.810 -9.314 1.00 81.69 69 TRP A C 1
ATOM 501 O O . TRP A 1 69 ? 9.062 -11.934 -9.038 1.00 81.69 69 TRP A O 1
ATOM 511 N N . LEU A 1 70 ? 11.010 -10.843 -8.789 1.00 78.31 70 LEU A N 1
ATOM 512 C CA . LEU A 1 70 ? 10.474 -9.833 -7.878 1.00 78.31 70 LEU A CA 1
ATOM 513 C C . LEU A 1 70 ? 9.401 -8.981 -8.560 1.00 78.31 70 LEU A C 1
ATOM 515 O O . LEU A 1 70 ? 8.345 -8.759 -7.967 1.00 78.31 70 LEU A O 1
ATOM 519 N N . ALA A 1 71 ? 9.629 -8.561 -9.805 1.00 80.94 71 ALA A N 1
ATOM 520 C CA . ALA A 1 71 ? 8.658 -7.816 -10.598 1.00 80.94 71 ALA A CA 1
ATOM 521 C C . ALA A 1 71 ? 7.391 -8.640 -10.884 1.00 80.94 71 ALA A C 1
ATOM 523 O O . ALA A 1 71 ? 6.276 -8.130 -10.744 1.00 80.94 71 ALA A O 1
ATOM 524 N N . LEU A 1 72 ? 7.534 -9.931 -11.202 1.00 85.69 72 LEU A N 1
ATOM 525 C CA . LEU A 1 72 ? 6.401 -10.832 -11.425 1.00 85.69 72 LEU A CA 1
ATOM 526 C C . LEU A 1 72 ? 5.579 -11.047 -10.146 1.00 85.69 72 LEU A C 1
ATOM 528 O O . LEU A 1 72 ? 4.350 -10.943 -10.175 1.00 85.69 72 LEU A O 1
ATOM 532 N N . VAL A 1 73 ? 6.243 -11.311 -9.017 1.00 82.38 73 VAL A N 1
ATOM 533 C CA . VAL A 1 73 ? 5.587 -11.475 -7.710 1.00 82.38 73 VAL A CA 1
ATOM 534 C C . VAL A 1 73 ? 4.878 -10.185 -7.312 1.00 82.38 73 VAL A C 1
ATOM 536 O O . VAL A 1 73 ? 3.710 -10.223 -6.934 1.00 82.38 73 VAL A O 1
ATOM 539 N N . ALA A 1 74 ? 5.536 -9.038 -7.459 1.00 80.88 74 ALA A N 1
ATOM 540 C CA . ALA A 1 74 ? 4.937 -7.735 -7.205 1.00 80.88 74 ALA A CA 1
ATOM 541 C C . ALA A 1 74 ? 3.709 -7.475 -8.093 1.00 80.88 74 ALA A C 1
ATOM 543 O O . ALA A 1 74 ? 2.685 -7.003 -7.599 1.00 80.88 74 ALA A O 1
ATOM 544 N N . CYS A 1 75 ? 3.762 -7.843 -9.376 1.00 85.75 75 CYS A N 1
ATOM 545 C CA . CYS A 1 75 ? 2.628 -7.726 -10.291 1.00 85.75 75 CYS A CA 1
ATOM 546 C C . CYS A 1 75 ? 1.447 -8.590 -9.820 1.00 85.75 75 CYS A C 1
ATOM 548 O O . CYS A 1 75 ? 0.323 -8.096 -9.694 1.00 85.75 75 CYS A O 1
ATOM 550 N N . ALA A 1 76 ? 1.708 -9.852 -9.467 1.00 85.94 76 ALA A N 1
ATOM 551 C CA . ALA A 1 76 ? 0.695 -10.762 -8.939 1.00 85.94 76 ALA A CA 1
ATOM 552 C C . ALA A 1 76 ? 0.086 -10.258 -7.618 1.00 85.94 76 ALA A C 1
ATOM 554 O O . ALA A 1 76 ? -1.132 -10.333 -7.442 1.00 85.94 76 ALA A O 1
ATOM 555 N N . LEU A 1 77 ? 0.906 -9.703 -6.718 1.00 80.88 77 LEU A N 1
ATOM 556 C CA . LEU A 1 77 ? 0.450 -9.100 -5.464 1.00 80.88 77 LEU A CA 1
ATOM 557 C C . LEU A 1 77 ? -0.449 -7.887 -5.720 1.00 80.88 77 LEU A C 1
ATOM 559 O O . LEU A 1 77 ? -1.543 -7.828 -5.163 1.00 80.88 77 LEU A O 1
ATOM 563 N N . ILE A 1 78 ? -0.058 -6.970 -6.612 1.00 83.81 78 ILE A N 1
ATOM 564 C CA . ILE A 1 78 ? -0.881 -5.801 -6.962 1.00 83.81 78 ILE A CA 1
ATOM 565 C C . ILE A 1 78 ? -2.231 -6.246 -7.529 1.00 83.81 78 ILE A C 1
ATOM 567 O O . ILE A 1 78 ? -3.277 -5.801 -7.054 1.00 83.81 78 ILE A O 1
ATOM 571 N N . VAL A 1 79 ? -2.228 -7.143 -8.520 1.00 85.38 79 VAL A N 1
ATOM 572 C CA . VAL A 1 79 ? -3.463 -7.641 -9.146 1.00 85.38 79 VAL A CA 1
ATOM 573 C C . VAL A 1 79 ? -4.342 -8.351 -8.117 1.00 85.38 79 VAL A C 1
ATOM 575 O O . VAL A 1 79 ? -5.545 -8.082 -8.037 1.00 85.38 79 VAL A O 1
ATOM 578 N N . GLY A 1 80 ? -3.748 -9.213 -7.290 1.00 82.56 80 GLY A N 1
ATOM 579 C CA . GLY A 1 80 ? -4.441 -9.903 -6.206 1.00 82.56 80 GLY A CA 1
ATOM 580 C C . GLY A 1 80 ? -5.080 -8.928 -5.221 1.00 82.56 80 GLY A C 1
ATOM 581 O O . GLY A 1 80 ? -6.250 -9.089 -4.869 1.00 82.56 80 GLY A O 1
ATOM 582 N N . CYS A 1 81 ? -4.359 -7.875 -4.841 1.00 76.81 81 CYS A N 1
ATOM 583 C CA . CYS A 1 81 ? -4.823 -6.883 -3.884 1.00 76.81 81 CYS A CA 1
ATOM 584 C C . CYS A 1 81 ? -5.945 -5.998 -4.462 1.00 76.81 81 CYS A C 1
ATOM 586 O O . CYS A 1 81 ? -6.954 -5.762 -3.789 1.00 76.81 81 CYS A O 1
ATOM 588 N N . ILE A 1 82 ? -5.861 -5.614 -5.744 1.00 80.38 82 ILE A N 1
ATOM 589 C CA . ILE A 1 82 ? -6.957 -4.934 -6.461 1.00 80.38 82 ILE A CA 1
ATOM 590 C C . ILE A 1 82 ? -8.223 -5.803 -6.448 1.00 80.38 82 ILE A C 1
ATOM 592 O O . ILE A 1 82 ? -9.303 -5.323 -6.090 1.00 80.38 82 ILE A O 1
ATOM 596 N N . ILE A 1 83 ? -8.106 -7.087 -6.805 1.00 81.56 83 ILE A N 1
ATOM 597 C CA . ILE A 1 83 ? -9.246 -8.017 -6.847 1.00 81.56 83 ILE A CA 1
ATOM 598 C C . ILE A 1 83 ? -9.825 -8.232 -5.444 1.00 81.56 83 ILE A C 1
ATOM 600 O O . ILE A 1 83 ? -11.048 -8.219 -5.268 1.00 81.56 83 ILE A O 1
ATOM 604 N N . HIS A 1 84 ? -8.965 -8.416 -4.441 1.00 73.69 84 HIS A N 1
ATOM 605 C CA . HIS A 1 84 ? -9.371 -8.621 -3.055 1.00 73.69 84 HIS A CA 1
ATOM 606 C C . HIS A 1 84 ? -10.180 -7.431 -2.539 1.00 73.69 84 HIS A C 1
ATOM 608 O O . HIS A 1 84 ? -11.292 -7.610 -2.032 1.00 73.69 84 HIS A O 1
ATOM 614 N N . MET A 1 85 ? -9.676 -6.214 -2.744 1.00 70.19 85 MET A N 1
ATOM 615 C CA . MET A 1 85 ? -10.335 -4.996 -2.289 1.00 70.19 85 MET A CA 1
ATOM 616 C C . MET A 1 85 ? -11.660 -4.749 -3.026 1.00 70.19 85 MET A C 1
ATOM 618 O O . MET A 1 85 ? -12.657 -4.393 -2.390 1.00 70.19 85 MET A O 1
ATOM 622 N N . GLN A 1 86 ? -11.727 -5.020 -4.336 1.00 71.75 86 GLN A N 1
ATOM 623 C CA . GLN A 1 86 ? -12.977 -4.921 -5.103 1.00 71.75 86 GLN A CA 1
ATOM 624 C C . GLN A 1 86 ? -14.059 -5.891 -4.604 1.00 71.75 86 GLN A C 1
ATOM 626 O O . GLN A 1 86 ? -15.239 -5.533 -4.571 1.00 71.75 86 GLN A O 1
ATOM 631 N N . ARG A 1 87 ? -13.676 -7.107 -4.194 1.00 70.69 87 ARG A N 1
ATOM 632 C CA . ARG A 1 87 ? -14.619 -8.144 -3.743 1.00 70.69 87 ARG A CA 1
ATOM 633 C C . ARG A 1 87 ? -15.013 -8.009 -2.273 1.00 70.69 87 ARG A C 1
ATOM 635 O O . ARG A 1 87 ? -16.178 -8.217 -1.937 1.00 70.69 87 ARG A O 1
ATOM 642 N N . HIS A 1 88 ? -14.075 -7.647 -1.399 1.00 60.84 88 HIS A N 1
ATOM 643 C CA . HIS A 1 88 ? -14.258 -7.731 0.055 1.00 60.84 88 HIS A CA 1
ATOM 644 C C . HIS A 1 88 ? -14.254 -6.382 0.784 1.00 60.84 88 HIS A C 1
ATOM 646 O O . HIS A 1 88 ? -14.641 -6.337 1.954 1.00 60.84 88 HIS A O 1
ATOM 652 N N . GLY A 1 89 ? -13.942 -5.264 0.118 1.00 60.22 89 GLY A N 1
ATOM 653 C CA . GLY A 1 89 ? -13.802 -3.954 0.771 1.00 60.22 89 GLY A CA 1
ATOM 654 C C . GLY A 1 89 ? -15.037 -3.488 1.559 1.00 60.22 89 GLY A C 1
ATOM 655 O O . GLY A 1 89 ? -14.910 -2.869 2.613 1.00 60.22 89 GLY A O 1
ATOM 656 N N . LYS A 1 90 ? -16.255 -3.852 1.126 1.00 63.06 90 LYS A N 1
ATOM 657 C CA . LYS A 1 90 ? -17.505 -3.521 1.851 1.00 63.06 90 LYS A CA 1
ATOM 658 C C . LYS A 1 90 ? -17.726 -4.365 3.113 1.00 63.06 90 LYS A C 1
ATOM 660 O O . LYS A 1 90 ? -18.462 -3.952 4.005 1.00 63.06 90 LYS A O 1
ATOM 665 N N . GLN A 1 91 ? -17.127 -5.553 3.177 1.00 68.62 91 GLN A N 1
ATOM 666 C CA . GLN A 1 91 ? -17.289 -6.511 4.274 1.00 68.62 91 GLN A CA 1
ATOM 667 C C . GLN A 1 91 ? -16.099 -6.511 5.239 1.00 68.62 91 GLN A C 1
ATOM 669 O O . GLN A 1 91 ? -16.236 -7.009 6.353 1.00 68.62 91 GLN A O 1
ATOM 674 N N . MET A 1 92 ? -14.977 -5.900 4.861 1.00 69.88 92 MET A N 1
ATOM 675 C CA . MET A 1 92 ? -13.734 -5.886 5.634 1.00 69.88 92 MET A CA 1
ATOM 676 C C . MET A 1 92 ? -13.939 -5.366 7.067 1.00 69.88 92 MET A C 1
ATOM 678 O O . MET A 1 92 ? -13.559 -6.018 8.033 1.00 69.88 92 MET A O 1
ATOM 682 N N . ALA A 1 93 ? -14.670 -4.258 7.239 1.00 70.31 93 ALA A N 1
ATOM 683 C CA . ALA A 1 93 ? -14.983 -3.718 8.568 1.00 70.31 93 ALA A CA 1
ATOM 684 C C . ALA A 1 93 ? -15.839 -4.665 9.433 1.00 70.31 93 ALA A C 1
ATOM 686 O O . ALA A 1 93 ? -15.766 -4.618 10.663 1.00 70.31 93 ALA A O 1
ATOM 687 N N . ARG A 1 94 ? -16.667 -5.512 8.807 1.00 76.62 94 ARG A N 1
ATOM 688 C CA . ARG A 1 94 ? -17.448 -6.545 9.500 1.00 76.62 94 ARG A CA 1
ATOM 689 C C . ARG A 1 94 ? -16.562 -7.733 9.867 1.00 76.62 94 ARG A C 1
ATOM 691 O O . ARG A 1 94 ? -16.605 -8.157 11.010 1.00 76.62 94 ARG A O 1
ATOM 698 N N . GLN A 1 95 ? -15.708 -8.190 8.953 1.00 78.88 95 GLN A N 1
ATOM 699 C CA . GLN A 1 95 ? -14.754 -9.277 9.197 1.00 78.88 95 GLN A CA 1
ATOM 700 C C . GLN A 1 95 ? -13.788 -8.942 10.340 1.00 78.88 95 GLN A C 1
ATOM 702 O O . GLN A 1 95 ? -13.663 -9.723 11.277 1.00 78.88 95 GLN A O 1
ATOM 707 N N . ILE A 1 96 ? -13.199 -7.740 10.326 1.00 78.12 96 ILE A N 1
ATOM 708 C CA . ILE A 1 96 ? -12.341 -7.227 11.409 1.00 78.12 96 ILE A CA 1
ATOM 709 C C . ILE A 1 96 ? -13.087 -7.268 12.745 1.00 78.12 96 ILE A C 1
ATOM 711 O O . ILE A 1 96 ? -12.537 -7.689 13.759 1.00 78.12 96 ILE A O 1
ATOM 715 N N . ARG A 1 97 ? -14.360 -6.856 12.754 1.00 81.31 97 ARG A N 1
ATOM 716 C CA . ARG A 1 97 ? -15.189 -6.870 13.962 1.00 81.31 97 ARG A CA 1
ATOM 717 C C . ARG A 1 97 ? -15.470 -8.286 14.453 1.00 81.31 97 ARG A C 1
ATOM 719 O O . ARG A 1 97 ? -15.382 -8.528 15.651 1.00 81.31 97 ARG A O 1
ATOM 726 N N . ASP A 1 98 ? -15.804 -9.196 13.546 1.00 83.38 98 ASP A N 1
ATOM 727 C CA . ASP A 1 98 ? -16.140 -10.581 13.868 1.00 83.38 98 ASP A CA 1
ATOM 728 C C . ASP A 1 98 ? -14.909 -11.335 14.400 1.00 83.38 98 ASP A C 1
ATOM 730 O O . ASP A 1 98 ? -15.005 -12.079 15.379 1.00 83.38 98 ASP A O 1
ATOM 734 N N . GLU A 1 99 ? -13.731 -11.111 13.816 1.00 80.25 99 GLU A N 1
ATOM 735 C CA . GLU A 1 99 ? -12.474 -11.678 14.313 1.00 80.25 99 GLU A CA 1
ATOM 736 C C . GLU A 1 99 ? -12.049 -11.085 15.655 1.00 80.25 99 GLU A C 1
ATOM 738 O O . GLU A 1 99 ? -11.686 -11.825 16.574 1.00 80.25 99 GLU A O 1
ATOM 743 N N . LEU A 1 100 ? -12.170 -9.768 15.819 1.00 79.31 100 LEU A N 1
ATOM 744 C CA . LEU A 1 100 ? -11.841 -9.113 17.079 1.00 79.31 100 LEU A CA 1
ATOM 745 C C . LEU A 1 100 ? -12.819 -9.507 18.197 1.00 79.31 100 LEU A C 1
ATOM 747 O O . LEU A 1 100 ? -12.408 -9.671 19.347 1.00 79.31 100 LEU A O 1
ATOM 751 N N . ALA A 1 101 ? -14.091 -9.751 17.868 1.00 81.88 101 ALA A N 1
ATOM 752 C CA . ALA A 1 101 ? -15.067 -10.316 18.795 1.00 81.88 101 ALA A CA 1
ATOM 753 C C . ALA A 1 101 ? -14.664 -11.724 19.255 1.00 81.88 101 ALA A C 1
ATOM 755 O O . ALA A 1 101 ? -14.699 -12.003 20.454 1.00 81.88 101 ALA A O 1
ATOM 756 N N . LYS A 1 102 ? -14.195 -12.589 18.344 1.00 81.62 102 LYS A N 1
ATOM 757 C CA . LYS A 1 102 ? -13.651 -13.913 18.704 1.00 81.62 102 LYS A CA 1
ATOM 758 C C . LYS A 1 102 ? -12.406 -13.802 19.588 1.00 81.62 102 LYS A C 1
ATOM 760 O O . LYS A 1 102 ? -12.290 -14.550 20.558 1.00 81.62 102 LYS A O 1
ATOM 765 N N . ALA A 1 103 ? -11.496 -12.876 19.281 1.00 75.75 103 ALA A N 1
ATOM 766 C CA . ALA A 1 103 ? -10.281 -12.642 20.067 1.00 75.75 103 ALA A CA 1
ATOM 767 C C . ALA A 1 103 ? -10.595 -12.155 21.492 1.00 75.75 103 ALA A C 1
ATOM 769 O O . ALA A 1 103 ? -9.921 -12.533 22.450 1.00 75.75 103 ALA A O 1
ATOM 770 N N . THR A 1 104 ? -11.658 -11.363 21.629 1.00 77.62 104 THR A N 1
ATOM 771 C CA . THR A 1 104 ? -12.090 -10.768 22.898 1.00 77.62 104 THR A CA 1
ATOM 772 C C . THR A 1 104 ? -12.972 -11.706 23.732 1.00 77.62 104 THR A C 1
ATOM 774 O O . THR A 1 104 ? -13.095 -11.510 24.931 1.00 77.62 104 THR A O 1
ATOM 777 N N . ASN A 1 105 ? -13.549 -12.763 23.147 1.00 77.75 105 ASN A N 1
ATOM 778 C CA . ASN A 1 105 ? -14.380 -13.743 23.865 1.00 77.75 105 ASN A CA 1
ATOM 779 C C . ASN A 1 105 ? -13.573 -14.898 24.505 1.00 77.75 105 ASN A C 1
ATOM 781 O O . ASN A 1 105 ? -14.139 -15.880 24.985 1.00 77.75 105 ASN A O 1
ATOM 785 N N . ARG A 1 106 ? -12.235 -14.835 24.478 1.00 73.00 106 ARG A N 1
ATOM 786 C CA . ARG A 1 106 ? -11.357 -15.835 25.114 1.00 73.00 106 ARG A CA 1
ATOM 787 C C . ARG A 1 106 ? -11.201 -15.564 26.611 1.00 73.00 106 ARG A C 1
ATOM 789 O O . ARG A 1 106 ? -11.539 -14.492 27.091 1.00 73.00 106 ARG A O 1
ATOM 796 N N . ARG A 1 107 ? -10.659 -16.527 27.372 1.00 71.88 107 ARG A N 1
ATOM 797 C CA . ARG A 1 107 ? -10.362 -16.324 28.804 1.00 71.88 107 ARG A CA 1
ATOM 798 C C . ARG A 1 107 ? -9.535 -15.040 29.015 1.00 71.88 107 ARG A C 1
ATOM 800 O O . ARG A 1 107 ? -8.639 -14.782 28.209 1.00 71.88 107 ARG A O 1
ATOM 807 N N . PRO A 1 108 ? -9.763 -14.287 30.107 1.00 66.94 108 PRO A N 1
ATOM 808 C CA . PRO A 1 108 ? -9.146 -12.974 30.333 1.00 66.94 108 PRO A CA 1
ATOM 809 C C . PRO A 1 108 ? -7.611 -12.997 30.278 1.00 66.94 108 PRO A C 1
ATOM 811 O O . PRO A 1 108 ? -7.010 -12.060 29.763 1.00 66.94 108 PRO A O 1
ATOM 814 N N . LEU A 1 109 ? -6.978 -14.103 30.692 1.00 65.19 109 LEU A N 1
ATOM 815 C CA . LEU A 1 109 ? -5.522 -14.291 30.613 1.00 65.19 109 LEU A CA 1
ATOM 816 C C . LEU A 1 109 ? -4.969 -14.283 29.170 1.00 65.19 109 LEU A C 1
ATOM 818 O O . LEU A 1 109 ? -3.815 -13.931 28.957 1.00 65.19 109 LEU A O 1
ATOM 822 N N . PHE A 1 110 ? -5.782 -14.659 28.175 1.00 78.56 110 PHE A N 1
ATOM 823 C CA . PHE A 1 110 ? -5.382 -14.787 26.766 1.00 78.56 110 PHE A CA 1
ATOM 824 C C . PHE A 1 110 ? -5.959 -13.692 25.856 1.00 78.56 110 PHE A C 1
ATOM 826 O O . PHE A 1 110 ? -5.579 -13.621 24.684 1.00 78.56 110 PHE A O 1
ATOM 833 N N . MET A 1 111 ? -6.857 -12.832 26.355 1.00 82.38 111 MET A N 1
ATOM 834 C CA . MET A 1 111 ? -7.467 -11.759 25.551 1.00 82.38 111 MET A CA 1
ATOM 835 C C . MET A 1 111 ? -6.414 -10.789 25.011 1.00 82.38 111 MET A C 1
ATOM 837 O O . MET A 1 111 ? -6.431 -10.462 23.826 1.00 82.38 111 MET A O 1
ATOM 841 N N . TRP A 1 112 ? -5.462 -10.379 25.855 1.00 88.94 112 TRP A N 1
ATOM 842 C CA . TRP A 1 112 ? -4.393 -9.458 25.461 1.00 88.94 112 TRP A CA 1
ATOM 843 C C . TRP A 1 112 ? -3.540 -10.039 24.327 1.00 88.94 112 TRP A C 1
ATOM 845 O O . TRP A 1 112 ? -3.396 -9.411 23.282 1.00 88.94 112 TRP A O 1
ATOM 855 N N . GLY A 1 113 ? -3.066 -11.282 24.481 1.00 85.75 113 GLY A N 1
ATOM 856 C CA . GLY A 1 113 ? -2.269 -11.962 23.454 1.00 85.75 113 GLY A CA 1
ATOM 857 C C . GLY A 1 113 ? -3.033 -12.185 22.146 1.00 85.75 113 GLY A C 1
ATOM 858 O O . GLY A 1 113 ? -2.451 -12.090 21.072 1.00 85.75 113 GLY A O 1
ATOM 859 N N . SER A 1 114 ? -4.346 -12.413 22.219 1.00 84.44 114 SER A N 1
ATOM 860 C CA . SER A 1 114 ? -5.185 -12.616 21.031 1.00 84.44 114 SER A CA 1
ATOM 861 C C . SER A 1 114 ? -5.368 -11.325 20.228 1.00 84.44 114 SER A C 1
ATOM 863 O O . SER A 1 114 ? -5.260 -11.355 19.006 1.00 84.44 114 SER A O 1
ATOM 865 N N . VAL A 1 115 ? -5.598 -10.188 20.899 1.00 86.88 115 VAL A N 1
ATOM 866 C CA . VAL A 1 115 ? -5.694 -8.870 20.241 1.00 86.88 115 VAL A CA 1
ATOM 867 C C . VAL A 1 115 ? -4.338 -8.419 19.698 1.00 86.88 115 VAL A C 1
ATOM 869 O O . VAL A 1 115 ? -4.276 -7.881 18.595 1.00 86.88 115 VAL A O 1
ATOM 872 N N . PHE A 1 116 ? -3.254 -8.679 20.435 1.00 90.19 116 PHE A N 1
ATOM 873 C CA . PHE A 1 116 ? -1.891 -8.442 19.959 1.00 90.19 116 PHE A CA 1
ATOM 874 C C . PHE A 1 116 ? -1.621 -9.218 18.666 1.00 90.19 116 PHE A C 1
ATOM 876 O O . PHE A 1 116 ? -1.260 -8.623 17.655 1.00 90.19 116 PHE A O 1
ATOM 883 N N . LEU A 1 117 ? -1.856 -10.532 18.673 1.00 86.06 117 LEU A N 1
ATOM 884 C CA . LEU A 1 117 ? -1.588 -11.397 17.527 1.00 86.06 117 LEU A CA 1
ATOM 885 C C . LEU A 1 117 ? -2.473 -11.043 16.325 1.00 86.06 117 LEU A C 1
ATOM 887 O O . LEU A 1 117 ? -1.995 -11.012 15.195 1.00 86.06 117 LEU A O 1
ATOM 891 N N . PHE A 1 118 ? -3.741 -10.714 16.580 1.00 89.38 118 PHE A N 1
ATOM 892 C CA . PHE A 1 118 ? -4.653 -10.186 15.570 1.00 89.38 118 PHE A CA 1
ATOM 893 C C . PHE A 1 118 ? -4.079 -8.937 14.889 1.00 89.38 118 PHE A C 1
ATOM 895 O O . PHE A 1 118 ? -4.019 -8.878 13.663 1.00 89.38 118 PHE A O 1
ATOM 902 N N . ALA A 1 119 ? -3.613 -7.963 15.676 1.00 88.50 119 ALA A N 1
ATOM 903 C CA . ALA A 1 119 ? -3.022 -6.737 15.152 1.00 88.50 119 ALA A CA 1
ATOM 904 C C . ALA A 1 119 ? -1.739 -7.016 14.358 1.00 88.50 119 ALA A C 1
ATOM 906 O O . ALA A 1 119 ? -1.567 -6.459 13.276 1.00 88.50 119 ALA A O 1
ATOM 907 N N . VAL A 1 120 ? -0.880 -7.915 14.857 1.00 88.12 120 VAL A N 1
ATOM 908 C CA . VAL A 1 120 ? 0.351 -8.322 14.166 1.00 88.12 120 VAL A CA 1
ATOM 909 C C . VAL A 1 120 ? 0.045 -8.922 12.799 1.00 88.12 120 VAL A C 1
ATOM 911 O O . VAL A 1 120 ? 0.659 -8.514 11.822 1.00 88.12 120 VAL A O 1
ATOM 914 N N . PHE A 1 121 ? -0.896 -9.864 12.701 1.00 86.75 121 PHE A N 1
ATOM 915 C CA . PHE A 1 121 ? -1.199 -10.516 11.425 1.00 86.75 121 PHE A CA 1
ATOM 916 C C . PHE A 1 121 ? -1.938 -9.603 10.452 1.00 86.75 121 PHE A C 1
ATOM 918 O O . PHE A 1 121 ? -1.576 -9.558 9.279 1.00 86.75 121 PHE A O 1
ATOM 925 N N . MET A 1 122 ? -2.945 -8.866 10.923 1.00 86.44 122 MET A N 1
ATOM 926 C CA . MET A 1 122 ? -3.738 -7.997 10.053 1.00 86.44 122 MET A CA 1
ATOM 927 C C . MET A 1 122 ? -2.907 -6.834 9.509 1.00 86.44 122 MET A C 1
ATOM 929 O O . MET A 1 122 ? -2.893 -6.613 8.306 1.00 86.44 122 MET A O 1
ATOM 933 N N . VAL A 1 123 ? -2.172 -6.119 10.369 1.00 90.00 123 VAL A N 1
ATOM 934 C CA . VAL A 1 123 ? -1.307 -5.011 9.925 1.00 90.00 123 VAL A CA 1
ATOM 935 C C . VAL A 1 123 ? -0.052 -5.542 9.233 1.00 90.00 123 VAL A C 1
ATOM 937 O O . VAL A 1 123 ? 0.427 -4.946 8.273 1.00 90.00 123 VAL A O 1
ATOM 940 N N . GLY A 1 124 ? 0.485 -6.669 9.705 1.00 86.62 124 GLY A N 1
ATOM 941 C CA . GLY A 1 124 ? 1.671 -7.292 9.130 1.00 86.62 124 GLY A CA 1
ATOM 942 C C . GLY A 1 124 ? 1.445 -7.770 7.705 1.00 86.62 124 GLY A C 1
ATOM 943 O O . GLY A 1 124 ? 2.360 -7.655 6.905 1.00 86.62 124 GLY A O 1
ATOM 944 N N . ARG A 1 125 ? 0.240 -8.234 7.350 1.00 86.19 125 ARG A N 1
ATOM 945 C CA . ARG A 1 125 ? -0.092 -8.569 5.960 1.00 86.19 125 ARG A CA 1
ATOM 946 C C . ARG A 1 125 ? 0.075 -7.360 5.035 1.00 86.19 125 ARG A C 1
ATOM 948 O O . ARG A 1 125 ? 0.845 -7.454 4.086 1.00 86.19 125 ARG A O 1
ATOM 955 N N . GLU A 1 126 ? -0.556 -6.232 5.361 1.00 89.12 126 GLU A N 1
ATOM 956 C CA . GLU A 1 126 ? -0.437 -5.006 4.551 1.00 89.12 126 GLU A CA 1
ATOM 957 C C . GLU A 1 126 ? 1.014 -4.497 4.521 1.00 89.12 126 GLU A C 1
ATOM 959 O O . GLU A 1 126 ? 1.527 -4.033 3.503 1.00 89.12 126 GLU A O 1
ATOM 964 N N . GLY A 1 127 ? 1.730 -4.643 5.639 1.00 87.62 127 GLY A N 1
ATOM 965 C CA . GLY A 1 127 ? 3.143 -4.295 5.728 1.00 87.62 127 GLY A CA 1
ATOM 966 C C . GLY A 1 127 ? 4.064 -5.198 4.898 1.00 87.62 127 GLY A C 1
ATOM 967 O O . GLY A 1 127 ? 5.023 -4.699 4.311 1.00 87.62 127 GLY A O 1
ATOM 968 N N . VAL A 1 128 ? 3.777 -6.500 4.796 1.00 86.06 128 VAL A N 1
ATOM 969 C CA . VAL A 1 128 ? 4.504 -7.450 3.935 1.00 86.06 128 VAL A CA 1
ATOM 970 C C . VAL A 1 128 ? 4.257 -7.126 2.463 1.00 86.06 128 VAL A C 1
ATOM 972 O O . VAL A 1 128 ? 5.210 -7.109 1.683 1.00 86.06 128 VAL A O 1
ATOM 975 N N . GLU A 1 129 ? 3.017 -6.820 2.080 1.00 85.38 129 GLU A N 1
ATOM 976 C CA . GLU A 1 129 ? 2.685 -6.381 0.718 1.00 85.38 129 GLU A CA 1
ATOM 977 C C . GLU A 1 129 ? 3.444 -5.086 0.369 1.00 85.38 129 GLU A C 1
ATOM 979 O O . GLU A 1 129 ? 4.160 -5.032 -0.631 1.00 85.38 129 GLU A O 1
ATOM 984 N N . ALA A 1 130 ? 3.427 -4.081 1.249 1.00 88.81 130 ALA A N 1
ATOM 985 C CA . ALA A 1 130 ? 4.206 -2.858 1.050 1.00 88.81 130 ALA A CA 1
ATOM 986 C C . ALA A 1 130 ? 5.722 -3.126 0.964 1.00 88.81 130 ALA A C 1
ATOM 988 O O . ALA A 1 130 ? 6.399 -2.593 0.084 1.00 88.81 130 ALA A O 1
ATOM 989 N N . ALA A 1 131 ? 6.269 -3.957 1.854 1.00 87.50 131 ALA A N 1
ATOM 990 C CA . ALA A 1 131 ? 7.696 -4.272 1.907 1.00 87.50 131 ALA A CA 1
ATOM 991 C C . ALA A 1 131 ? 8.184 -5.019 0.657 1.00 87.50 131 ALA A C 1
ATOM 993 O O . ALA A 1 131 ? 9.240 -4.689 0.116 1.00 87.50 131 ALA A O 1
ATOM 994 N N . THR A 1 132 ? 7.413 -6.001 0.188 1.00 82.62 132 THR A N 1
ATOM 995 C CA . THR A 1 132 ? 7.723 -6.776 -1.024 1.00 82.62 132 THR A CA 1
ATOM 996 C C . THR A 1 132 ? 7.653 -5.909 -2.276 1.00 82.62 132 THR A C 1
ATOM 998 O O . THR A 1 132 ? 8.557 -5.978 -3.108 1.00 82.62 132 THR A O 1
ATOM 1001 N N . LEU A 1 133 ? 6.655 -5.026 -2.377 1.00 84.38 133 LEU A N 1
ATOM 1002 C CA . LEU A 1 133 ? 6.542 -4.081 -3.487 1.00 84.38 133 LEU A CA 1
ATOM 1003 C C . LEU A 1 133 ? 7.696 -3.076 -3.502 1.00 84.38 133 LEU A C 1
ATOM 1005 O O . LEU A 1 133 ? 8.325 -2.886 -4.540 1.00 84.38 133 LEU A O 1
ATOM 1009 N N . ILE A 1 134 ? 8.032 -2.473 -2.357 1.00 85.56 134 ILE A N 1
ATOM 1010 C CA . ILE A 1 134 ? 9.180 -1.556 -2.261 1.00 85.56 134 ILE A CA 1
ATOM 1011 C C . ILE A 1 134 ? 10.482 -2.268 -2.645 1.00 85.56 134 ILE A C 1
ATOM 1013 O O . ILE A 1 134 ? 11.311 -1.676 -3.333 1.00 85.56 134 ILE A O 1
ATOM 1017 N N . ALA A 1 135 ? 10.663 -3.524 -2.229 1.00 82.44 135 ALA A N 1
ATOM 1018 C CA . ALA A 1 135 ? 11.845 -4.296 -2.588 1.00 82.44 135 ALA A CA 1
ATOM 1019 C C . ALA A 1 135 ? 11.910 -4.604 -4.091 1.00 82.44 135 ALA A C 1
ATOM 1021 O O . ALA A 1 135 ? 12.971 -4.441 -4.686 1.00 82.44 135 ALA A O 1
ATOM 1022 N N . ALA A 1 136 ? 10.796 -4.968 -4.730 1.00 79.38 136 ALA A N 1
ATOM 1023 C CA . ALA A 1 136 ? 10.756 -5.162 -6.183 1.00 79.38 136 ALA A CA 1
ATOM 1024 C C . ALA A 1 136 ? 11.103 -3.876 -6.955 1.00 79.38 136 ALA A C 1
ATOM 1026 O O . ALA A 1 136 ? 11.804 -3.914 -7.958 1.00 79.38 136 ALA A O 1
ATOM 1027 N N . LEU A 1 137 ? 10.675 -2.722 -6.443 1.00 80.00 137 LEU A N 1
ATOM 1028 C CA . LEU A 1 137 ? 10.996 -1.407 -7.004 1.00 80.00 137 LEU A CA 1
ATOM 1029 C C . LEU A 1 137 ? 12.423 -0.926 -6.695 1.00 80.00 137 LEU A C 1
ATOM 1031 O O . LEU A 1 137 ? 12.845 0.097 -7.234 1.00 80.00 137 LEU A O 1
ATOM 1035 N N . SER A 1 138 ? 13.163 -1.626 -5.831 1.00 80.06 138 SER A N 1
ATOM 1036 C CA . SER A 1 138 ? 14.499 -1.202 -5.406 1.00 80.06 138 SER A CA 1
ATOM 1037 C C . SER A 1 138 ? 15.588 -1.399 -6.457 1.00 80.06 138 SER A C 1
ATOM 1039 O O . SER A 1 138 ? 16.570 -0.665 -6.422 1.00 80.06 138 SER A O 1
ATOM 1041 N N . GLY A 1 139 ? 15.390 -2.312 -7.416 1.00 70.38 139 GLY A N 1
ATOM 1042 C CA . GLY A 1 139 ? 16.288 -2.471 -8.570 1.00 70.38 139 GLY A CA 1
ATOM 1043 C C . GLY A 1 139 ? 16.223 -1.286 -9.540 1.00 70.38 139 GLY A C 1
ATOM 1044 O O . GLY A 1 139 ? 17.211 -0.923 -10.163 1.00 70.38 139 GLY A O 1
ATOM 1045 N N . MET A 1 140 ? 15.076 -0.602 -9.591 1.00 70.12 140 MET A N 1
ATOM 1046 C CA . MET A 1 140 ? 14.822 0.476 -10.550 1.00 70.12 140 MET A CA 1
ATOM 1047 C C . MET A 1 140 ? 15.219 1.866 -10.027 1.00 70.12 140 MET A C 1
ATOM 1049 O O . MET A 1 140 ? 15.245 2.825 -10.794 1.00 70.12 140 MET A O 1
ATOM 1053 N N . GLU A 1 141 ? 15.453 2.024 -8.717 1.00 73.56 141 GLU A N 1
ATOM 1054 C CA . GLU A 1 141 ? 15.550 3.337 -8.070 1.00 73.56 141 GLU A CA 1
ATOM 1055 C C . GLU A 1 141 ? 16.550 3.373 -6.909 1.00 73.56 141 GLU A C 1
ATOM 1057 O O . GLU A 1 141 ? 16.754 2.410 -6.175 1.00 73.56 141 GLU A O 1
ATOM 1062 N N . THR A 1 142 ? 17.129 4.548 -6.648 1.00 78.56 142 THR A N 1
ATOM 1063 C CA . THR A 1 142 ? 18.058 4.715 -5.517 1.00 78.56 142 THR A CA 1
ATOM 1064 C C . THR A 1 142 ? 17.356 4.580 -4.162 1.00 78.56 142 THR A C 1
ATOM 1066 O O . THR A 1 142 ? 16.305 5.178 -3.920 1.00 78.56 142 THR A O 1
ATOM 1069 N N . GLY A 1 143 ? 18.009 3.899 -3.210 1.00 77.31 143 GLY A N 1
ATOM 1070 C CA . GLY A 1 143 ? 17.476 3.657 -1.859 1.00 77.31 143 GLY A CA 1
ATOM 1071 C C . GLY A 1 143 ? 16.987 4.909 -1.117 1.00 77.31 143 GLY A C 1
ATOM 1072 O O . GLY A 1 143 ? 15.984 4.868 -0.405 1.00 77.31 143 GLY A O 1
ATOM 1073 N N . ARG A 1 144 ? 17.639 6.061 -1.335 1.00 82.94 144 ARG A N 1
ATOM 1074 C CA . ARG A 1 144 ? 17.202 7.349 -0.772 1.00 82.94 144 ARG A CA 1
ATOM 1075 C C . ARG A 1 144 ? 15.847 7.790 -1.325 1.00 82.94 144 ARG A C 1
ATOM 1077 O O . ARG A 1 144 ? 15.017 8.283 -0.567 1.00 82.94 144 ARG A O 1
ATOM 1084 N N . GLN A 1 145 ? 15.622 7.633 -2.627 1.00 84.44 145 GLN A N 1
ATOM 1085 C CA . GLN A 1 145 ? 14.355 8.020 -3.239 1.00 84.44 145 GLN A CA 1
ATOM 1086 C C . GLN A 1 145 ? 13.225 7.085 -2.802 1.00 84.44 145 GLN A C 1
ATOM 1088 O O . GLN A 1 145 ? 12.153 7.574 -2.448 1.00 84.44 145 GLN A O 1
ATOM 1093 N N . LEU A 1 146 ? 13.485 5.775 -2.704 1.00 83.75 146 LEU A N 1
ATOM 1094 C CA . LEU A 1 146 ? 12.529 4.811 -2.142 1.00 83.75 146 LEU A CA 1
ATOM 1095 C C . LEU A 1 146 ? 12.037 5.257 -0.761 1.00 83.75 146 LEU A C 1
ATOM 1097 O O . LEU A 1 146 ? 10.832 5.348 -0.538 1.00 83.75 146 LEU A O 1
ATOM 1101 N N . ALA A 1 147 ? 12.958 5.609 0.142 1.00 86.38 147 ALA A N 1
ATOM 1102 C CA . ALA A 1 147 ? 12.614 6.045 1.493 1.00 86.38 147 ALA A CA 1
ATOM 1103 C C . ALA A 1 147 ? 11.776 7.336 1.508 1.00 86.38 147 ALA A C 1
ATOM 1105 O O . ALA A 1 147 ? 10.794 7.420 2.248 1.00 86.38 147 ALA A O 1
ATOM 1106 N N . ILE A 1 148 ? 12.122 8.329 0.681 1.00 91.31 148 ILE A N 1
ATOM 1107 C CA . ILE A 1 148 ? 11.392 9.606 0.605 1.00 91.31 148 ILE A CA 1
ATOM 1108 C C . ILE A 1 148 ? 9.945 9.377 0.161 1.00 91.31 148 ILE A C 1
ATOM 1110 O O . ILE A 1 148 ? 9.017 9.837 0.823 1.00 91.31 148 ILE A O 1
ATOM 1114 N N . TRP A 1 149 ? 9.726 8.639 -0.927 1.00 91.50 149 TRP A N 1
ATOM 1115 C CA . TRP A 1 149 ? 8.372 8.441 -1.451 1.00 91.50 149 TRP A CA 1
ATOM 1116 C C . TRP A 1 149 ? 7.555 7.456 -0.621 1.00 91.50 149 TRP A C 1
ATOM 1118 O O . TRP A 1 149 ? 6.352 7.662 -0.454 1.00 91.50 149 TRP A O 1
ATOM 1128 N N . ALA A 1 150 ? 8.201 6.446 -0.031 1.00 89.88 150 ALA A N 1
ATOM 1129 C CA . ALA A 1 150 ? 7.548 5.534 0.898 1.00 89.88 150 ALA A CA 1
ATOM 1130 C C . ALA A 1 150 ? 7.030 6.288 2.130 1.00 89.88 150 ALA A C 1
ATOM 1132 O O . ALA A 1 150 ? 5.849 6.179 2.466 1.00 89.88 150 ALA A O 1
ATOM 1133 N N . THR A 1 151 ? 7.884 7.103 2.760 1.00 91.12 151 THR A N 1
ATOM 1134 C CA . THR A 1 151 ? 7.510 7.913 3.932 1.00 91.12 151 THR A CA 1
ATOM 1135 C C . THR A 1 151 ? 6.498 9.000 3.588 1.00 91.12 151 THR A C 1
ATOM 1137 O O . THR A 1 151 ? 5.572 9.220 4.368 1.00 91.12 151 THR A O 1
ATOM 1140 N N . ALA A 1 152 ? 6.596 9.626 2.412 1.00 94.44 152 ALA A N 1
ATOM 1141 C CA . ALA A 1 152 ? 5.593 10.574 1.933 1.00 94.44 152 ALA A CA 1
ATOM 1142 C C . ALA A 1 152 ? 4.213 9.917 1.758 1.00 94.44 152 ALA A C 1
ATOM 1144 O O . ALA A 1 152 ? 3.211 10.502 2.170 1.00 94.44 152 ALA A O 1
ATOM 1145 N N . GLY A 1 153 ? 4.149 8.699 1.208 1.00 91.94 153 GLY A N 1
ATOM 1146 C CA . GLY A 1 153 ? 2.893 7.957 1.064 1.00 91.94 153 GLY A CA 1
ATOM 1147 C C . GLY A 1 153 ? 2.278 7.585 2.414 1.00 91.94 153 GLY A C 1
ATOM 1148 O O . GLY A 1 153 ? 1.096 7.845 2.641 1.00 91.94 153 GLY A O 1
ATOM 1149 N N . VAL A 1 154 ? 3.086 7.098 3.365 1.00 91.44 154 VAL A N 1
ATOM 1150 C CA . VAL A 1 154 ? 2.630 6.841 4.746 1.00 91.44 154 VAL A CA 1
ATOM 1151 C C . VAL A 1 154 ? 2.155 8.132 5.423 1.00 91.44 154 VAL A C 1
ATOM 1153 O O . VAL A 1 154 ? 1.098 8.151 6.053 1.00 91.44 154 VAL A O 1
ATOM 1156 N N . GLY A 1 155 ? 2.886 9.237 5.261 1.00 93.44 155 GLY A N 1
ATOM 1157 C CA . GLY A 1 155 ? 2.497 10.546 5.788 1.00 93.44 155 GLY A CA 1
ATOM 1158 C C . GLY A 1 155 ? 1.165 11.035 5.215 1.00 93.44 155 GLY A C 1
ATOM 1159 O O . GLY A 1 155 ? 0.302 11.502 5.961 1.00 93.44 155 GLY A O 1
ATOM 1160 N N . ALA A 1 156 ? 0.951 10.857 3.909 1.00 92.25 156 ALA A N 1
ATOM 1161 C CA . ALA A 1 156 ? -0.319 11.163 3.260 1.00 92.25 156 ALA A CA 1
ATOM 1162 C C . ALA A 1 156 ? -1.457 10.268 3.778 1.00 92.25 156 ALA A C 1
ATOM 1164 O O . ALA A 1 156 ? -2.558 10.766 4.017 1.00 92.25 156 ALA A O 1
ATOM 1165 N N . ALA A 1 157 ? -1.196 8.979 4.018 1.00 90.38 157 ALA A N 1
ATOM 1166 C CA . ALA A 1 157 ? -2.178 8.048 4.571 1.00 90.38 157 ALA A CA 1
ATOM 1167 C C . ALA A 1 157 ? -2.613 8.474 5.978 1.00 90.38 157 ALA A C 1
ATOM 1169 O O . ALA A 1 157 ? -3.810 8.559 6.260 1.00 90.38 157 ALA A O 1
ATOM 1170 N N . ILE A 1 158 ? -1.652 8.835 6.834 1.00 90.12 158 ILE A N 1
ATOM 1171 C CA . ILE A 1 158 ? -1.914 9.382 8.173 1.00 90.12 158 ILE A CA 1
ATOM 1172 C C . ILE A 1 158 ? -2.724 10.679 8.074 1.00 90.12 158 ILE A C 1
ATOM 1174 O O . ILE A 1 158 ? -3.705 10.846 8.802 1.00 90.12 158 ILE A O 1
ATOM 1178 N N . GLY A 1 159 ? -2.363 11.577 7.153 1.00 89.31 159 GLY A N 1
ATOM 1179 C CA . GLY A 1 159 ? -3.094 12.822 6.913 1.00 89.31 159 GLY A CA 1
ATOM 1180 C C . GLY A 1 159 ? -4.554 12.578 6.523 1.00 89.31 159 GLY A C 1
ATOM 1181 O O . GLY A 1 159 ? -5.462 13.162 7.117 1.00 89.31 159 GLY A O 1
ATOM 1182 N N . VAL A 1 160 ? -4.797 11.665 5.580 1.00 85.38 160 VAL A N 1
ATOM 1183 C CA . VAL A 1 160 ? -6.148 11.296 5.130 1.00 85.38 160 VAL A CA 1
ATOM 1184 C C . VAL A 1 160 ? -6.935 10.586 6.232 1.00 85.38 160 VAL A C 1
ATOM 1186 O O . VAL A 1 160 ? -8.107 10.908 6.429 1.00 85.38 160 VAL A O 1
ATOM 1189 N N . ALA A 1 161 ? -6.317 9.687 7.000 1.00 83.25 161 ALA A N 1
ATOM 1190 C CA . ALA A 1 161 ? -6.963 9.040 8.144 1.00 83.25 161 ALA A CA 1
ATOM 1191 C C . ALA A 1 161 ? -7.324 10.048 9.249 1.00 83.25 161 ALA A C 1
ATOM 1193 O O . ALA A 1 161 ? -8.417 9.987 9.817 1.00 83.25 161 ALA A O 1
ATOM 1194 N N . GLY A 1 162 ? -6.452 11.025 9.517 1.00 83.00 162 GLY A N 1
ATOM 1195 C CA . GLY A 1 162 ? -6.726 12.131 10.436 1.00 83.00 162 GLY A CA 1
ATOM 1196 C C . GLY A 1 162 ? -7.883 13.010 9.956 1.00 83.00 162 GLY A C 1
ATOM 1197 O O . GLY A 1 162 ? -8.772 13.355 10.741 1.00 83.00 162 GLY A O 1
ATOM 1198 N N . LEU A 1 163 ? -7.923 13.311 8.656 1.00 82.88 163 LEU A N 1
ATOM 1199 C CA . LEU A 1 163 ? -9.017 14.054 8.034 1.00 82.88 163 LEU A CA 1
ATOM 1200 C C . LEU A 1 163 ? -10.333 13.268 8.095 1.00 82.88 163 LEU A C 1
ATOM 1202 O O . LEU A 1 163 ? -11.373 13.839 8.405 1.00 82.88 163 LEU A O 1
ATOM 1206 N N . TRP A 1 164 ? -10.294 11.955 7.871 1.00 77.19 164 TRP A N 1
ATOM 1207 C CA . TRP A 1 164 ? -11.457 11.077 7.997 1.00 77.19 164 TRP A CA 1
ATOM 1208 C C . TRP A 1 164 ? -11.977 11.009 9.438 1.00 77.19 164 TRP A C 1
ATOM 1210 O O . TRP A 1 164 ? -13.181 11.108 9.661 1.00 77.19 164 TRP A O 1
ATOM 1220 N N . SER A 1 165 ? -11.084 10.935 10.429 1.00 71.25 165 SER A N 1
ATOM 1221 C CA . SER A 1 165 ? -11.450 10.964 11.852 1.00 71.25 165 SER A CA 1
ATOM 1222 C C . SER A 1 165 ? -12.118 12.289 12.257 1.00 71.25 165 SER A C 1
ATOM 1224 O O . SER A 1 165 ? -13.109 12.294 12.986 1.00 71.25 165 SER A O 1
ATOM 1226 N N . ARG A 1 166 ? -11.626 13.422 11.734 1.00 75.69 166 ARG A N 1
ATOM 1227 C CA . ARG A 1 166 ? -12.157 14.771 12.017 1.00 75.69 166 ARG A CA 1
ATOM 1228 C C . ARG A 1 166 ? -13.443 15.103 11.250 1.00 75.69 166 ARG A C 1
ATOM 1230 O O . ARG A 1 166 ? -14.344 15.709 11.819 1.00 75.69 166 ARG A O 1
ATOM 1237 N N . TYR A 1 167 ? -13.522 14.745 9.969 1.00 72.19 167 TYR A N 1
ATOM 1238 C CA . TYR A 1 167 ? -14.594 15.156 9.047 1.00 72.19 167 TYR A CA 1
ATOM 1239 C C . TYR A 1 167 ? -15.571 14.019 8.686 1.00 72.19 167 TYR A C 1
ATOM 1241 O O . TYR A 1 167 ? -16.491 14.213 7.883 1.00 72.19 167 TYR A O 1
ATOM 1249 N N . GLY A 1 168 ? -15.410 12.840 9.294 1.00 67.44 168 GLY A N 1
ATOM 1250 C CA . GLY A 1 168 ? -16.310 11.694 9.172 1.00 67.44 168 GLY A CA 1
ATOM 1251 C C . GLY A 1 168 ? -16.481 11.187 7.734 1.00 67.44 168 GLY A C 1
ATOM 1252 O O . GLY A 1 168 ? -15.549 11.156 6.933 1.00 67.44 168 GLY A O 1
ATOM 1253 N N . GLN A 1 169 ? -17.718 10.809 7.381 1.00 57.19 169 GLN A N 1
ATOM 1254 C CA . GLN A 1 169 ? -18.086 10.189 6.094 1.00 57.19 169 GLN A CA 1
ATOM 1255 C C . GLN A 1 169 ? -18.010 11.111 4.859 1.00 57.19 169 GLN A C 1
ATOM 1257 O O . GLN A 1 169 ? -18.394 10.707 3.761 1.00 57.19 169 GLN A O 1
ATOM 1262 N N . ARG A 1 170 ? -17.522 12.352 4.994 1.00 62.50 170 ARG A N 1
ATOM 1263 C CA . ARG A 1 170 ? -17.353 13.264 3.846 1.00 62.50 170 ARG A CA 1
ATOM 1264 C C . ARG A 1 170 ? -16.248 12.790 2.892 1.00 62.50 170 ARG A C 1
ATOM 1266 O O . ARG A 1 170 ? -16.320 13.078 1.697 1.00 62.50 170 ARG A O 1
ATOM 1273 N N . VAL A 1 171 ? -15.260 12.043 3.395 1.00 64.62 171 VAL A N 1
ATOM 1274 C CA . VAL A 1 171 ? -14.204 11.427 2.578 1.00 64.62 171 VAL A CA 1
ATOM 1275 C C . VAL A 1 171 ? -14.715 10.104 2.010 1.00 64.62 171 VAL A C 1
ATOM 1277 O O . VAL A 1 171 ? -14.996 9.159 2.746 1.00 64.62 171 VAL A O 1
ATOM 1280 N N . ASN A 1 172 ? -14.843 10.030 0.683 1.00 72.75 172 ASN A N 1
ATOM 1281 C CA . ASN A 1 172 ? -15.280 8.814 0.003 1.00 72.75 172 ASN A CA 1
ATOM 1282 C C . ASN A 1 172 ? -14.105 7.846 -0.173 1.00 72.75 172 ASN A C 1
ATOM 1284 O O . ASN A 1 172 ? -13.438 7.861 -1.206 1.00 72.75 172 ASN A O 1
ATOM 1288 N N . LEU A 1 173 ? -13.882 6.997 0.830 1.00 72.12 173 LEU A N 1
ATOM 1289 C CA . LEU A 1 173 ? -12.860 5.947 0.787 1.00 72.12 173 LEU A CA 1
ATOM 1290 C C . LEU A 1 173 ? -13.044 5.015 -0.418 1.00 72.12 173 LEU A C 1
ATOM 1292 O O . LEU A 1 173 ? -12.063 4.629 -1.039 1.00 72.12 173 LEU A O 1
ATOM 1296 N N . SER A 1 174 ? -14.285 4.719 -0.820 1.00 75.38 174 SER A N 1
ATOM 1297 C CA . SER A 1 174 ? -14.543 3.888 -2.003 1.00 75.38 174 SER A CA 1
ATOM 1298 C C . SER A 1 174 ? -14.066 4.545 -3.297 1.00 75.38 174 SER A C 1
ATOM 1300 O O . SER A 1 174 ? -13.555 3.855 -4.170 1.00 75.38 174 SER A O 1
ATOM 1302 N N . LEU A 1 175 ? -14.204 5.871 -3.420 1.00 78.62 175 LEU A N 1
ATOM 1303 C CA . LEU A 1 175 ? -13.655 6.600 -4.565 1.00 78.62 175 LEU A CA 1
ATOM 1304 C C . LEU A 1 175 ? -12.130 6.605 -4.519 1.00 78.62 175 LEU A C 1
ATOM 1306 O O . LEU A 1 175 ? -11.500 6.353 -5.536 1.00 78.62 175 LEU A O 1
ATOM 1310 N N . LEU A 1 176 ? -11.546 6.861 -3.350 1.00 79.12 176 LEU A N 1
ATOM 1311 C CA . LEU A 1 176 ? -10.097 6.871 -3.190 1.00 79.12 176 LEU A CA 1
ATOM 1312 C C . LEU A 1 176 ? -9.480 5.522 -3.592 1.00 79.12 176 LEU A C 1
ATOM 1314 O O . LEU A 1 176 ? -8.567 5.498 -4.409 1.00 79.12 176 LEU A O 1
ATOM 1318 N N . PHE A 1 177 ? -10.046 4.414 -3.109 1.00 78.12 177 PHE A N 1
ATOM 1319 C CA . PHE A 1 177 ? -9.627 3.060 -3.472 1.00 78.12 177 PHE A CA 1
ATOM 1320 C C . PHE A 1 177 ? -9.860 2.713 -4.943 1.00 78.12 177 PHE A C 1
ATOM 1322 O O . PHE A 1 177 ? -9.062 1.991 -5.533 1.00 78.12 177 PHE A O 1
ATOM 1329 N N . ALA A 1 178 ? -10.924 3.231 -5.564 1.00 81.94 178 ALA A N 1
ATOM 1330 C CA . ALA A 1 178 ? -11.140 3.053 -6.998 1.00 81.94 178 ALA A CA 1
ATOM 1331 C C . ALA A 1 178 ? -10.064 3.778 -7.824 1.00 81.94 178 ALA A C 1
ATOM 1333 O O . ALA A 1 178 ? -9.527 3.215 -8.773 1.00 81.94 178 ALA A O 1
ATOM 1334 N N . VAL A 1 179 ? -9.718 5.009 -7.440 1.00 84.75 179 VAL A N 1
ATOM 1335 C CA . VAL A 1 179 ? -8.711 5.835 -8.122 1.00 84.75 179 VAL A CA 1
ATOM 1336 C C . VAL A 1 179 ? -7.321 5.221 -7.986 1.00 84.75 179 VAL A C 1
ATOM 1338 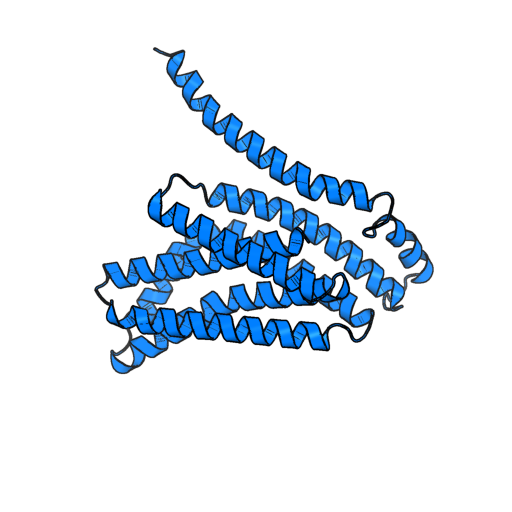O O . VAL A 1 179 ? -6.631 5.042 -8.991 1.00 84.75 179 VAL A O 1
ATOM 1341 N N . THR A 1 180 ? -6.918 4.860 -6.764 1.00 84.06 180 THR A N 1
ATOM 1342 C CA . THR A 1 180 ? -5.625 4.204 -6.533 1.00 84.06 180 THR A CA 1
ATOM 1343 C C . THR A 1 180 ? -5.582 2.814 -7.162 1.00 84.06 180 THR A C 1
ATOM 1345 O O . THR A 1 180 ? -4.545 2.436 -7.693 1.00 84.06 180 THR A O 1
ATOM 1348 N N . GLY A 1 181 ? -6.702 2.084 -7.195 1.00 84.94 181 GLY A N 1
ATOM 1349 C CA . GLY A 1 181 ? -6.810 0.786 -7.861 1.00 84.94 181 GLY A CA 1
ATOM 1350 C C . GLY A 1 181 ? -6.630 0.858 -9.380 1.00 84.94 181 GLY A C 1
ATOM 1351 O O . GLY A 1 181 ? -5.953 0.005 -9.944 1.00 84.94 181 GLY A O 1
ATOM 1352 N N . VAL A 1 182 ? -7.168 1.887 -10.048 1.00 88.00 182 VAL A N 1
ATOM 1353 C CA . VAL A 1 182 ? -6.922 2.112 -11.488 1.00 88.00 182 VAL A CA 1
ATOM 1354 C C . VAL A 1 182 ? -5.452 2.434 -11.748 1.00 88.00 182 VAL A C 1
ATOM 1356 O O . VAL A 1 182 ? -4.860 1.862 -12.661 1.00 88.00 182 VAL A O 1
ATOM 1359 N N . PHE A 1 183 ? -4.849 3.298 -10.923 1.00 88.94 183 PHE A N 1
ATOM 1360 C CA . PHE A 1 183 ? -3.417 3.597 -11.002 1.00 88.94 183 PHE A CA 1
ATOM 1361 C C . PHE A 1 183 ? -2.578 2.316 -10.860 1.00 88.94 183 PHE A C 1
ATOM 1363 O O . PHE A 1 183 ? -1.759 2.012 -11.725 1.00 88.94 183 PHE A O 1
ATOM 1370 N N . LEU A 1 184 ? -2.817 1.536 -9.800 1.00 85.69 184 LEU A N 1
ATOM 1371 C CA . LEU A 1 184 ? -2.086 0.297 -9.530 1.00 85.69 184 LEU A CA 1
ATOM 1372 C C . LEU A 1 184 ? -2.334 -0.758 -10.617 1.00 85.69 184 LEU A C 1
ATOM 1374 O O . LEU A 1 184 ? -1.420 -1.502 -10.945 1.00 85.69 184 LEU A O 1
ATOM 1378 N N . GLY A 1 185 ? -3.529 -0.811 -11.21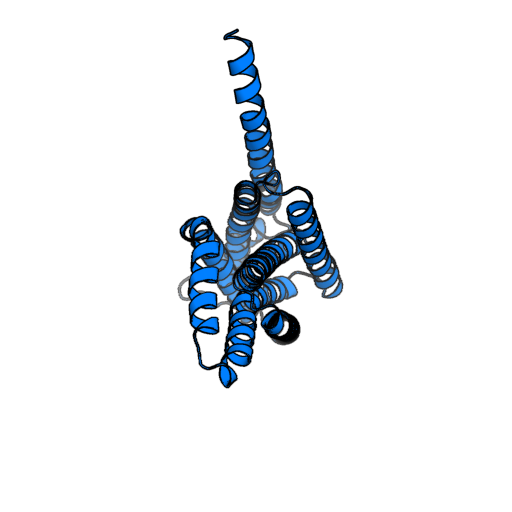0 1.00 87.50 185 GLY A N 1
ATOM 1379 C CA . GLY A 1 185 ? -3.839 -1.729 -12.308 1.00 87.50 185 GLY A CA 1
ATOM 1380 C C . GLY A 1 185 ? -3.008 -1.444 -13.558 1.00 87.50 185 GLY A C 1
ATOM 1381 O O . GLY A 1 185 ? -2.424 -2.359 -14.131 1.00 87.50 185 GLY A O 1
ATOM 1382 N N . LEU A 1 186 ? -2.889 -0.170 -13.940 1.00 87.94 186 LEU A N 1
ATOM 1383 C CA . LEU A 1 186 ? -2.001 0.242 -15.032 1.00 87.94 186 LEU A CA 1
ATOM 1384 C C . LEU A 1 186 ? -0.529 -0.009 -14.686 1.00 87.94 186 LEU A C 1
ATOM 1386 O O . LEU A 1 186 ? 0.240 -0.466 -15.529 1.00 87.94 186 LEU A O 1
ATOM 1390 N N . PHE A 1 187 ? -0.150 0.233 -13.432 1.00 86.81 187 PHE A N 1
ATOM 1391 C CA . PHE A 1 187 ? 1.207 -0.021 -12.964 1.00 86.81 187 PHE A CA 1
ATOM 1392 C C . PHE A 1 187 ? 1.547 -1.520 -12.962 1.00 86.81 187 PHE A C 1
ATOM 1394 O O . PHE A 1 187 ? 2.657 -1.895 -13.320 1.00 86.81 187 PHE A O 1
ATOM 1401 N N . ALA A 1 188 ? 0.595 -2.398 -12.642 1.00 86.94 188 ALA A N 1
ATOM 1402 C CA . ALA A 1 188 ? 0.786 -3.844 -12.724 1.00 86.94 188 ALA A CA 1
ATOM 1403 C C . ALA A 1 188 ? 1.053 -4.303 -14.164 1.00 86.94 188 ALA A C 1
ATOM 1405 O O . ALA A 1 188 ? 1.918 -5.147 -14.383 1.00 86.94 188 ALA A O 1
ATOM 1406 N N . VAL A 1 189 ? 0.373 -3.707 -15.153 1.00 87.75 189 VAL A N 1
ATOM 1407 C CA . VAL A 1 189 ? 0.679 -3.955 -16.572 1.00 87.75 189 VAL A CA 1
ATOM 1408 C C . VAL A 1 189 ? 2.118 -3.547 -16.890 1.00 87.75 189 VAL A C 1
ATOM 1410 O O . VAL A 1 189 ? 2.847 -4.334 -17.488 1.00 87.75 189 VAL A O 1
ATOM 1413 N N . GLN A 1 190 ? 2.559 -2.370 -16.429 1.00 85.00 190 GLN A N 1
ATOM 1414 C CA . GLN A 1 190 ? 3.951 -1.927 -16.587 1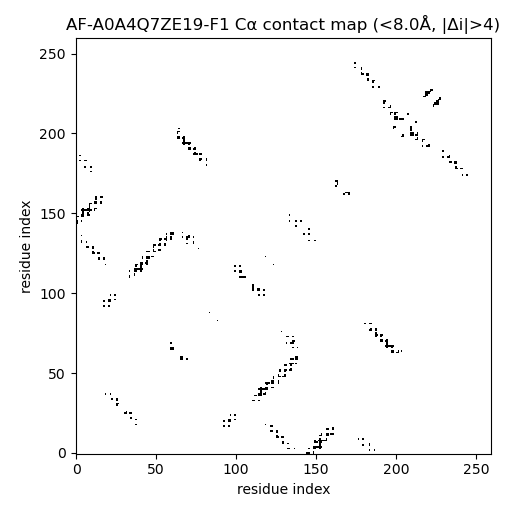.00 85.00 190 GLN A CA 1
ATOM 1415 C C . GLN A 1 190 ? 4.946 -2.924 -15.989 1.00 85.00 190 GLN A C 1
ATOM 1417 O O . GLN A 1 190 ? 5.944 -3.269 -16.616 1.00 85.00 190 GLN A O 1
ATOM 1422 N N . LEU A 1 191 ? 4.660 -3.394 -14.778 1.00 85.00 191 LEU A N 1
ATOM 1423 C CA . LEU A 1 191 ? 5.534 -4.298 -14.045 1.00 85.00 191 LEU A CA 1
ATOM 1424 C C . LEU A 1 191 ? 5.581 -5.694 -14.678 1.00 85.00 191 LEU A C 1
ATOM 1426 O O . LEU A 1 191 ? 6.623 -6.338 -14.656 1.00 85.00 191 LEU A O 1
ATOM 1430 N N . GLY A 1 192 ? 4.480 -6.141 -15.288 1.00 86.19 192 GLY A N 1
ATOM 1431 C CA . GLY A 1 192 ? 4.442 -7.371 -16.079 1.00 86.19 192 GLY A CA 1
ATOM 1432 C C . GLY A 1 192 ? 5.311 -7.289 -17.337 1.00 86.19 192 GLY A C 1
ATOM 1433 O O . GLY A 1 192 ? 6.032 -8.237 -17.637 1.00 86.19 192 GLY A O 1
ATOM 1434 N N . ILE A 1 193 ? 5.293 -6.147 -18.034 1.00 85.19 193 ILE A N 1
ATOM 1435 C CA . ILE A 1 193 ? 6.186 -5.899 -19.177 1.00 85.19 193 ILE A CA 1
ATOM 1436 C C . ILE A 1 193 ? 7.649 -5.889 -18.713 1.00 85.19 193 ILE A C 1
ATOM 1438 O O . ILE A 1 193 ? 8.484 -6.541 -19.334 1.00 85.19 193 ILE A O 1
ATOM 1442 N N . TYR A 1 194 ? 7.947 -5.215 -17.598 1.00 83.00 194 TYR A N 1
ATOM 1443 C CA . TYR A 1 194 ? 9.293 -5.182 -17.017 1.00 83.00 194 TYR A CA 1
ATOM 1444 C C . TYR A 1 194 ? 9.791 -6.577 -16.614 1.00 83.00 194 TYR A C 1
ATOM 1446 O O . TYR A 1 194 ? 10.897 -6.961 -16.970 1.00 83.00 194 TYR A O 1
ATOM 1454 N N . ALA A 1 195 ? 8.955 -7.379 -15.947 1.00 84.88 195 ALA A N 1
ATOM 1455 C CA . ALA A 1 195 ? 9.305 -8.751 -15.589 1.00 84.88 195 ALA A CA 1
ATOM 1456 C C . ALA A 1 195 ? 9.649 -9.594 -16.827 1.00 84.88 195 ALA A C 1
ATOM 1458 O O . ALA A 1 195 ? 10.607 -10.362 -16.814 1.00 84.88 195 ALA A O 1
ATOM 1459 N N . PHE A 1 196 ? 8.877 -9.440 -17.907 1.00 85.12 196 PHE A N 1
ATOM 1460 C CA . PHE A 1 196 ? 9.129 -10.142 -19.162 1.00 85.12 196 PHE A CA 1
ATOM 1461 C C . PHE A 1 196 ? 10.436 -9.692 -19.834 1.00 85.12 196 PHE A C 1
ATOM 1463 O O . PHE A 1 196 ? 11.190 -10.539 -20.312 1.00 85.12 196 PHE A O 1
ATOM 1470 N N . HIS A 1 197 ? 10.725 -8.387 -19.823 1.00 82.75 197 HIS A N 1
ATOM 1471 C CA . HIS A 1 197 ? 11.988 -7.831 -20.313 1.00 82.75 197 HIS A CA 1
ATOM 1472 C C . HIS A 1 197 ? 13.187 -8.443 -19.577 1.00 82.75 197 HIS A C 1
ATOM 1474 O O . HIS A 1 197 ? 14.087 -8.996 -20.209 1.00 82.75 197 HIS A O 1
ATOM 1480 N N . GLU A 1 198 ? 13.138 -8.473 -18.248 1.00 82.38 198 GLU A N 1
ATOM 1481 C CA . GLU A 1 198 ? 14.228 -9.000 -17.431 1.00 82.38 198 GLU A CA 1
ATOM 1482 C C . GLU A 1 198 ? 14.416 -10.522 -17.598 1.00 82.38 198 GLU A C 1
ATOM 1484 O O . GLU A 1 198 ? 15.537 -11.030 -17.654 1.00 82.38 198 GLU A O 1
ATOM 1489 N N . PHE A 1 199 ? 13.321 -11.280 -17.750 1.00 84.12 199 PHE A N 1
ATOM 1490 C CA . PHE A 1 199 ? 13.410 -12.711 -18.066 1.00 84.12 199 PHE A CA 1
ATOM 1491 C C . PHE A 1 199 ? 14.014 -12.976 -19.448 1.00 84.12 199 PHE A C 1
ATOM 1493 O O . PHE A 1 199 ? 14.707 -13.984 -19.618 1.00 84.12 199 PHE A O 1
ATOM 1500 N N . SER A 1 200 ? 13.771 -12.093 -20.421 1.00 82.19 200 SER A N 1
ATOM 1501 C CA . SER A 1 200 ? 14.395 -12.193 -21.743 1.00 82.19 200 SER A CA 1
ATOM 1502 C C . SER A 1 200 ? 15.895 -11.879 -21.695 1.00 82.19 200 SER A C 1
ATOM 1504 O O . SER A 1 200 ? 16.677 -12.622 -22.282 1.00 82.19 200 SER A O 1
ATOM 1506 N N . GLU A 1 201 ? 16.319 -10.878 -20.914 1.00 79.62 201 GLU A N 1
ATOM 1507 C CA . GLU A 1 201 ? 17.740 -10.551 -20.707 1.00 79.62 201 GLU A CA 1
ATOM 1508 C C . GLU A 1 201 ? 18.489 -11.688 -20.004 1.00 79.62 201 GLU A C 1
ATOM 1510 O O . GLU A 1 201 ? 19.591 -12.079 -20.391 1.00 79.62 201 GLU A O 1
ATOM 1515 N N . ALA A 1 202 ? 17.840 -12.304 -19.021 1.00 78.50 202 ALA A N 1
ATOM 1516 C CA . ALA A 1 202 ? 18.373 -13.446 -18.300 1.00 78.50 202 ALA A CA 1
ATOM 1517 C C . ALA A 1 202 ? 18.463 -14.748 -19.123 1.00 78.50 202 ALA A C 1
ATOM 1519 O O . ALA A 1 202 ? 18.933 -15.768 -18.610 1.00 78.50 202 ALA A O 1
ATOM 1520 N N . GLY A 1 203 ? 17.969 -14.763 -20.365 1.00 78.44 203 GLY A N 1
ATOM 1521 C CA . GLY A 1 203 ? 17.910 -15.972 -21.186 1.00 78.44 203 GLY A CA 1
ATOM 1522 C C . GLY A 1 203 ? 16.927 -17.027 -20.657 1.00 78.44 203 GLY A C 1
ATOM 1523 O O . GLY A 1 203 ? 17.055 -18.213 -20.963 1.00 78.44 203 GLY A O 1
ATOM 1524 N N . ALA A 1 204 ? 15.963 -16.612 -19.833 1.00 78.56 204 ALA A N 1
ATOM 1525 C CA . ALA A 1 204 ? 15.142 -17.491 -19.008 1.00 78.56 204 ALA A CA 1
ATOM 1526 C C . ALA A 1 204 ? 13.834 -17.943 -19.673 1.00 78.56 204 ALA A C 1
ATOM 1528 O O . ALA A 1 204 ? 13.058 -18.655 -19.034 1.00 78.56 204 ALA A O 1
ATOM 1529 N N . LEU A 1 205 ? 13.558 -17.539 -20.922 1.00 76.38 205 LEU A N 1
ATOM 1530 C CA . LEU A 1 205 ? 12.348 -17.934 -21.649 1.00 76.38 205 LEU A CA 1
ATOM 1531 C C . LEU A 1 205 ? 12.622 -19.195 -22.495 1.00 76.38 205 LEU A C 1
ATOM 1533 O O . LEU A 1 205 ? 13.232 -19.105 -23.565 1.00 76.38 205 LEU A O 1
ATOM 1537 N N . PRO A 1 206 ? 12.191 -20.394 -22.056 1.00 71.44 206 PRO A N 1
ATOM 1538 C CA . PRO A 1 206 ? 12.420 -21.621 -22.811 1.00 71.44 206 PRO A CA 1
ATOM 1539 C C . PRO A 1 206 ? 11.587 -21.633 -24.102 1.00 71.44 206 PRO A C 1
ATOM 1541 O O . PRO A 1 206 ? 10.369 -21.471 -24.070 1.00 71.44 206 PRO A O 1
ATOM 1544 N N . GLY A 1 207 ? 12.241 -21.871 -25.242 1.00 70.94 207 GLY A N 1
ATOM 1545 C CA . GLY A 1 207 ? 11.583 -22.010 -26.549 1.00 70.94 207 GLY A CA 1
ATOM 1546 C C . GLY A 1 207 ? 11.296 -20.699 -27.291 1.00 70.94 207 GLY A C 1
ATOM 1547 O O . GLY A 1 207 ? 10.697 -20.742 -28.364 1.00 70.94 207 GLY A O 1
ATOM 1548 N N . LEU A 1 208 ? 11.731 -19.553 -26.759 1.00 76.94 208 LEU A N 1
ATOM 1549 C CA . LEU A 1 208 ? 11.633 -18.246 -27.409 1.00 76.94 208 LEU A CA 1
ATOM 1550 C C . LEU A 1 208 ? 13.030 -17.693 -27.721 1.00 76.94 208 LEU A C 1
ATOM 1552 O O . LEU A 1 208 ? 13.998 -17.996 -27.026 1.00 76.94 208 LEU A O 1
ATOM 1556 N N . ASP A 1 209 ? 13.136 -16.866 -28.763 1.00 79.25 209 ASP A N 1
ATOM 1557 C CA . ASP A 1 209 ? 14.363 -16.117 -29.036 1.00 79.25 209 ASP A CA 1
ATOM 1558 C C . ASP A 1 209 ? 14.477 -14.948 -28.050 1.00 79.25 209 ASP A C 1
ATOM 1560 O O . ASP A 1 209 ? 13.874 -13.887 -28.226 1.00 79.25 209 ASP A O 1
ATOM 1564 N N . ASN A 1 210 ? 15.240 -15.176 -26.985 1.00 78.44 210 ASN A N 1
ATOM 1565 C CA . ASN A 1 210 ? 15.481 -14.204 -25.923 1.00 78.44 210 ASN A CA 1
ATOM 1566 C C . ASN A 1 210 ? 16.040 -12.874 -26.451 1.00 78.44 210 ASN A C 1
ATOM 1568 O O . ASN A 1 210 ? 15.671 -11.822 -25.941 1.00 78.44 210 ASN A O 1
ATOM 1572 N N . THR A 1 211 ? 16.859 -12.899 -27.509 1.00 75.69 211 THR A N 1
ATOM 1573 C CA . THR A 1 211 ? 17.449 -11.678 -28.082 1.00 75.69 211 THR A CA 1
ATOM 1574 C C . THR A 1 211 ? 16.420 -10.855 -28.853 1.00 75.69 211 THR A C 1
ATOM 1576 O O . THR A 1 211 ? 16.374 -9.632 -28.723 1.00 75.69 211 THR A O 1
ATOM 1579 N N . PHE A 1 212 ? 15.529 -11.522 -29.590 1.00 79.44 212 PHE A N 1
ATOM 1580 C CA . PHE A 1 212 ? 14.412 -10.870 -30.267 1.00 79.44 212 PHE A CA 1
ATOM 1581 C C . PHE A 1 212 ? 13.441 -10.231 -29.267 1.00 79.44 212 PHE A C 1
ATOM 1583 O O . PHE A 1 212 ? 13.050 -9.076 -29.436 1.00 79.44 212 PHE A O 1
ATOM 1590 N N . TRP A 1 213 ? 13.063 -10.959 -28.212 1.00 77.69 213 TRP A N 1
ATOM 1591 C CA . TRP A 1 213 ? 12.106 -10.468 -27.216 1.00 77.69 213 TRP A CA 1
ATOM 1592 C C . TRP A 1 213 ? 12.672 -9.368 -26.317 1.00 77.69 213 TRP A C 1
ATOM 1594 O O . TRP A 1 213 ? 11.928 -8.453 -25.958 1.00 77.69 213 TRP A O 1
ATOM 1604 N N . HIS A 1 214 ? 13.970 -9.400 -26.020 1.00 74.56 214 HIS A N 1
ATOM 1605 C CA . HIS A 1 214 ? 14.649 -8.310 -25.322 1.00 74.56 214 HIS A CA 1
ATOM 1606 C C . HIS A 1 214 ? 14.575 -7.006 -26.134 1.00 74.56 214 HIS A C 1
ATOM 1608 O O . HIS A 1 214 ? 14.038 -6.007 -25.655 1.00 74.56 214 HIS A O 1
ATOM 1614 N N . ASN A 1 215 ? 14.950 -7.054 -27.417 1.00 74.06 215 ASN A N 1
ATOM 1615 C CA . ASN A 1 215 ? 14.880 -5.892 -28.313 1.00 74.06 215 ASN A CA 1
ATOM 1616 C C . ASN A 1 215 ? 13.433 -5.432 -28.581 1.00 74.06 215 ASN A C 1
ATOM 1618 O O . ASN A 1 215 ? 13.169 -4.247 -28.759 1.00 74.06 215 ASN A O 1
ATOM 1622 N N . ALA A 1 216 ? 12.466 -6.355 -28.608 1.00 77.38 216 ALA A N 1
ATOM 1623 C CA . ALA A 1 216 ? 11.053 -6.019 -28.793 1.00 77.38 216 ALA A CA 1
ATOM 1624 C C . ALA A 1 216 ? 10.424 -5.356 -27.554 1.00 77.38 216 ALA A C 1
ATOM 1626 O O . ALA A 1 216 ? 9.416 -4.657 -27.676 1.00 77.38 216 ALA A O 1
ATOM 1627 N N . THR A 1 217 ? 10.988 -5.582 -26.365 1.00 72.25 217 THR A N 1
ATOM 1628 C CA . THR A 1 217 ? 10.486 -5.028 -25.096 1.00 72.25 217 THR A CA 1
ATOM 1629 C C . THR A 1 217 ? 11.195 -3.742 -24.677 1.00 72.25 217 THR A C 1
ATOM 1631 O O . THR A 1 217 ? 10.598 -2.939 -23.958 1.00 72.25 217 THR A O 1
ATOM 1634 N N . GLU A 1 218 ? 12.387 -3.477 -25.214 1.00 72.56 218 GLU A N 1
ATOM 1635 C CA . GLU A 1 218 ? 13.139 -2.220 -25.072 1.00 72.56 218 GLU A CA 1
ATOM 1636 C C . GLU A 1 218 ? 12.283 -0.945 -25.300 1.00 72.56 218 GLU A C 1
ATOM 1638 O O . GLU A 1 218 ? 12.304 -0.045 -24.453 1.00 72.56 218 GLU A O 1
ATOM 1643 N N . PRO A 1 219 ? 11.424 -0.859 -26.345 1.00 72.31 219 PRO A N 1
ATOM 1644 C CA . PRO A 1 219 ? 10.569 0.310 -26.598 1.00 72.31 219 PRO A CA 1
ATOM 1645 C C . PRO A 1 219 ? 9.461 0.537 -25.558 1.00 72.31 219 PRO A C 1
ATOM 1647 O O . PRO A 1 219 ? 8.869 1.621 -25.512 1.00 72.31 219 PRO A O 1
ATOM 1650 N N . TYR A 1 220 ? 9.151 -0.474 -24.744 1.00 67.81 220 TYR A N 1
ATOM 1651 C CA . TYR A 1 220 ? 8.156 -0.406 -23.670 1.00 67.81 220 TYR A CA 1
ATOM 1652 C C . TYR A 1 220 ? 8.786 -0.160 -22.293 1.00 67.81 220 TYR A C 1
ATOM 1654 O O . TYR A 1 220 ? 8.059 0.035 -21.313 1.00 67.81 220 TYR A O 1
ATOM 1662 N N . GLY A 1 221 ? 10.120 -0.141 -22.212 1.00 61.91 221 GLY A N 1
ATOM 1663 C CA . GLY A 1 221 ? 10.848 0.233 -21.009 1.00 61.91 221 GLY A CA 1
ATOM 1664 C C . GLY A 1 221 ? 10.610 1.699 -20.609 1.00 61.91 221 GLY A C 1
ATOM 1665 O O . GLY A 1 221 ? 10.069 2.490 -21.387 1.00 61.91 221 GLY A O 1
ATOM 1666 N N . PRO A 1 222 ? 11.037 2.112 -19.401 1.00 52.44 222 PRO A N 1
ATOM 1667 C CA . PRO A 1 222 ? 10.806 3.462 -18.872 1.00 52.44 222 PRO A CA 1
ATOM 1668 C C . PRO A 1 222 ? 11.329 4.608 -19.760 1.00 52.44 222 PRO A C 1
ATOM 1670 O O . PRO A 1 222 ? 10.849 5.732 -19.630 1.00 52.44 222 PRO A O 1
ATOM 1673 N N . GLY A 1 223 ? 12.297 4.334 -20.645 1.00 54.88 223 GLY A N 1
ATOM 1674 C CA . GLY A 1 223 ? 12.867 5.288 -21.606 1.00 54.88 223 GLY A CA 1
ATOM 1675 C C . GLY A 1 223 ? 12.447 5.084 -23.069 1.00 54.88 223 GLY A C 1
ATOM 1676 O O . GLY A 1 223 ? 12.920 5.823 -23.927 1.00 54.88 223 GLY A O 1
ATOM 1677 N N . GLY A 1 224 ? 11.598 4.098 -23.369 1.00 63.06 224 GLY A N 1
ATOM 1678 C CA . GLY A 1 224 ? 11.169 3.790 -24.734 1.00 63.06 224 GLY A CA 1
ATOM 1679 C C . GLY A 1 224 ? 9.983 4.640 -25.211 1.00 63.06 224 GLY A C 1
ATOM 1680 O O . GLY A 1 224 ? 9.238 5.211 -24.410 1.00 63.06 224 GLY A O 1
ATOM 1681 N N . GLU A 1 225 ? 9.778 4.710 -26.531 1.00 68.31 225 GLU A N 1
ATOM 1682 C CA . GLU A 1 225 ? 8.738 5.543 -27.165 1.00 68.31 225 GLU A CA 1
ATOM 1683 C C . GLU A 1 225 ? 7.318 5.254 -26.642 1.00 68.31 225 GLU A C 1
ATOM 1685 O O . GLU A 1 225 ? 6.496 6.167 -26.520 1.00 68.31 225 GLU A O 1
ATOM 1690 N N . TYR A 1 226 ? 7.029 4.000 -26.273 1.00 70.38 226 TYR A N 1
ATOM 1691 C CA . TYR A 1 226 ? 5.721 3.587 -25.754 1.00 70.38 226 TYR A CA 1
ATOM 1692 C C . TYR A 1 226 ? 5.615 3.671 -24.224 1.00 70.38 226 TYR A C 1
ATOM 1694 O O . TYR A 1 226 ? 4.508 3.817 -23.693 1.00 70.38 226 TYR A O 1
ATOM 1702 N N . GLY A 1 227 ? 6.742 3.661 -23.505 1.00 67.62 227 GLY A N 1
ATOM 1703 C CA . GLY A 1 227 ? 6.780 3.812 -22.044 1.00 67.62 227 GLY A CA 1
ATOM 1704 C C . GLY A 1 227 ? 6.249 5.171 -21.568 1.00 67.62 227 GLY A C 1
ATOM 1705 O O . GLY A 1 227 ? 5.612 5.276 -20.513 1.00 67.62 227 GLY A O 1
ATOM 1706 N N . VAL A 1 228 ? 6.418 6.212 -22.388 1.00 72.56 228 VAL A N 1
ATOM 1707 C CA . VAL A 1 228 ? 5.900 7.564 -22.121 1.00 72.56 228 VAL A CA 1
ATOM 1708 C C . VAL A 1 228 ? 4.367 7.587 -22.111 1.00 72.56 228 VAL A C 1
ATOM 1710 O O . VAL A 1 228 ? 3.761 8.154 -21.200 1.00 72.56 228 VAL A O 1
ATOM 1713 N N . TRP A 1 229 ? 3.720 6.912 -23.065 1.00 80.94 229 TRP A N 1
ATOM 1714 C CA . TRP A 1 229 ? 2.256 6.829 -23.128 1.00 80.94 229 TRP A CA 1
ATOM 1715 C C . TRP A 1 229 ? 1.667 6.075 -21.940 1.00 80.94 229 TRP A C 1
ATOM 1717 O O . TRP A 1 229 ? 0.646 6.490 -21.388 1.00 80.94 229 TRP A O 1
ATOM 1727 N N . LEU A 1 230 ? 2.342 5.014 -21.498 1.00 77.75 230 LEU A N 1
ATOM 1728 C CA . LEU A 1 230 ? 1.967 4.282 -20.292 1.00 77.75 230 LEU A CA 1
ATOM 1729 C C . LEU A 1 230 ? 2.096 5.165 -19.038 1.00 77.75 230 LEU A C 1
ATOM 1731 O O . LEU A 1 230 ? 1.210 5.181 -18.182 1.00 77.75 230 LEU A O 1
ATOM 1735 N N . THR A 1 231 ? 3.159 5.970 -18.969 1.00 77.94 231 THR A N 1
ATOM 1736 C CA . THR A 1 231 ? 3.383 6.942 -17.888 1.00 77.94 231 THR A CA 1
ATOM 1737 C C . THR A 1 231 ? 2.308 8.031 -17.871 1.00 77.94 231 THR A C 1
ATOM 1739 O O . THR A 1 231 ? 1.817 8.405 -16.803 1.00 77.94 231 THR A O 1
ATOM 1742 N N . TYR A 1 232 ? 1.868 8.510 -19.037 1.00 84.38 232 TYR A N 1
ATOM 1743 C CA . TYR A 1 232 ? 0.733 9.429 -19.117 1.00 84.38 232 TYR A CA 1
ATOM 1744 C C . TYR A 1 232 ? -0.580 8.763 -18.714 1.00 84.38 232 TYR A C 1
ATOM 1746 O O . TYR A 1 232 ? -1.356 9.363 -17.967 1.00 84.38 232 TYR A O 1
ATOM 1754 N N . ALA A 1 233 ? -0.822 7.519 -19.131 1.00 84.88 233 ALA A N 1
ATOM 1755 C CA . ALA A 1 233 ? -2.014 6.770 -18.742 1.00 84.88 233 ALA A CA 1
ATOM 1756 C C . ALA A 1 233 ? -2.103 6.593 -17.217 1.00 84.88 233 ALA A C 1
ATOM 1758 O O . ALA A 1 233 ? -3.184 6.775 -16.648 1.00 84.88 233 ALA A O 1
ATOM 1759 N N . LEU A 1 234 ? -0.969 6.338 -16.552 1.00 84.69 234 LEU A N 1
ATOM 1760 C CA . LEU A 1 234 ? -0.875 6.247 -15.092 1.00 84.69 234 LEU A CA 1
ATOM 1761 C C . LEU A 1 234 ? -1.393 7.500 -14.379 1.00 84.69 234 LEU A C 1
ATOM 1763 O O . LEU A 1 234 ? -1.942 7.386 -13.291 1.00 84.69 234 LEU A O 1
ATOM 1767 N N . VAL A 1 235 ? -1.269 8.688 -14.970 1.00 85.44 235 VAL A N 1
ATOM 1768 C CA . VAL A 1 235 ? -1.753 9.936 -14.355 1.00 85.44 235 VAL A CA 1
ATOM 1769 C C . VAL A 1 235 ? -3.154 10.302 -14.846 1.00 85.44 235 VAL A C 1
ATOM 1771 O O . VAL A 1 235 ? -4.026 10.661 -14.050 1.00 85.44 235 VAL A O 1
ATOM 1774 N N . LEU A 1 236 ? -3.398 10.191 -16.152 1.00 88.44 236 LEU A N 1
ATOM 1775 C CA . LEU A 1 236 ? -4.635 10.644 -16.788 1.00 88.44 236 LEU A CA 1
ATOM 1776 C C . LEU A 1 236 ? -5.835 9.750 -16.458 1.00 88.44 236 LEU A C 1
ATOM 1778 O O . LEU A 1 236 ? -6.940 10.263 -16.262 1.00 88.44 236 LEU A O 1
ATOM 1782 N N . ALA A 1 237 ? -5.653 8.430 -16.354 1.00 87.94 237 ALA A N 1
ATOM 1783 C CA . ALA A 1 237 ? -6.767 7.529 -16.066 1.00 87.94 237 ALA A CA 1
ATOM 1784 C C . ALA A 1 237 ? -7.320 7.714 -14.635 1.00 87.94 237 ALA A C 1
ATOM 1786 O O . ALA A 1 237 ? -8.529 7.923 -14.496 1.00 87.94 237 ALA A O 1
ATOM 1787 N N . PRO A 1 238 ? -6.498 7.767 -13.567 1.00 86.12 238 PRO A N 1
ATOM 1788 C CA . PRO A 1 238 ? -6.997 8.082 -12.226 1.00 86.12 238 PRO A CA 1
ATOM 1789 C C . PRO A 1 238 ? -7.567 9.504 -12.122 1.00 86.12 238 PRO A C 1
ATOM 1791 O O . PRO A 1 238 ? -8.584 9.716 -11.456 1.00 86.12 238 PRO A O 1
ATOM 1794 N N . ALA A 1 239 ? -6.953 10.481 -12.803 1.00 85.81 239 ALA A N 1
ATOM 1795 C CA . ALA A 1 239 ? -7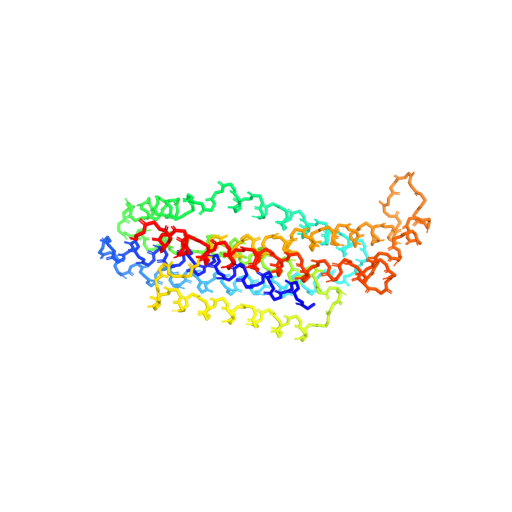.428 11.864 -12.809 1.00 85.81 239 ALA A CA 1
ATOM 1796 C C . ALA A 1 239 ? -8.801 12.004 -13.483 1.00 85.81 239 ALA A C 1
ATOM 1798 O O . ALA A 1 239 ? -9.682 12.674 -12.942 1.00 85.81 239 ALA A O 1
ATOM 1799 N N . SER A 1 240 ? -9.020 11.341 -14.620 1.00 87.62 240 SER A N 1
ATOM 1800 C CA . SER A 1 240 ? -10.318 11.359 -15.305 1.00 87.62 240 SER A CA 1
ATOM 1801 C C . SER A 1 240 ? -11.419 10.715 -14.457 1.00 87.62 240 SER A C 1
ATOM 1803 O O . SER A 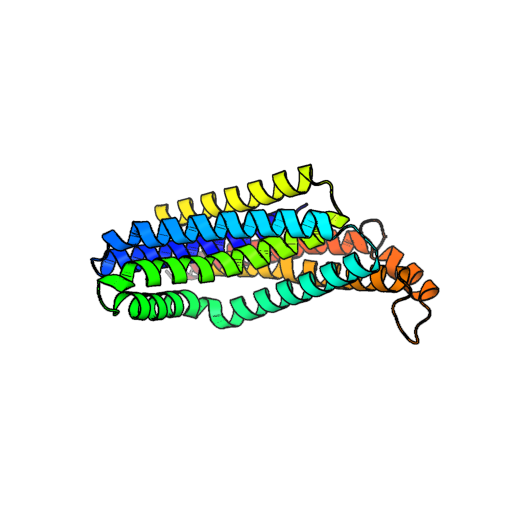1 240 ? -12.523 11.259 -14.376 1.00 87.62 240 SER A O 1
ATOM 1805 N N . LEU A 1 241 ? -11.106 9.634 -13.732 1.00 87.94 241 LEU A N 1
ATOM 1806 C CA . LEU A 1 241 ? -12.033 8.998 -12.792 1.00 87.94 241 LEU A CA 1
ATOM 1807 C C . LEU A 1 241 ? -12.392 9.934 -11.628 1.00 87.94 241 LEU A C 1
ATOM 1809 O O . LEU A 1 241 ? -13.571 10.071 -11.286 1.00 87.94 241 LEU A O 1
ATOM 1813 N N . LEU A 1 242 ? -11.406 10.630 -11.052 1.00 85.88 242 LEU A N 1
ATOM 1814 C CA . LEU A 1 242 ? -11.641 11.650 -10.023 1.00 85.88 242 LEU A CA 1
ATOM 1815 C C . LEU A 1 242 ? -12.525 12.789 -10.537 1.00 85.88 242 LEU A C 1
ATOM 1817 O O . LEU A 1 242 ? -13.497 13.157 -9.875 1.00 85.88 242 LEU A O 1
ATOM 1821 N N . ILE A 1 243 ? -12.214 13.333 -11.714 1.00 86.81 243 ILE A N 1
ATOM 1822 C CA . ILE A 1 243 ? -12.968 14.432 -12.330 1.00 86.81 243 ILE A CA 1
ATOM 1823 C C . ILE A 1 243 ? -14.412 13.995 -12.595 1.00 86.81 243 ILE A C 1
ATOM 1825 O O . ILE A 1 243 ? -15.344 14.698 -12.200 1.00 86.81 243 ILE A O 1
ATOM 1829 N N . GLY A 1 244 ? -14.615 12.808 -13.172 1.00 85.62 244 GLY A N 1
ATOM 1830 C CA . GLY A 1 244 ? -15.944 12.238 -13.401 1.00 85.62 244 GLY A CA 1
ATOM 1831 C C . GLY A 1 244 ? -16.738 12.051 -12.104 1.00 85.62 244 GLY A C 1
ATOM 1832 O O . GLY A 1 244 ? -17.920 12.401 -12.035 1.00 85.62 244 GLY A O 1
ATOM 1833 N N . ALA A 1 245 ? -16.094 11.578 -11.035 1.00 83.19 245 ALA A N 1
ATOM 1834 C CA . ALA A 1 245 ? -16.725 11.422 -9.725 1.00 83.19 245 ALA A CA 1
ATOM 1835 C C . ALA A 1 245 ? -17.088 12.764 -9.060 1.00 83.19 245 ALA A C 1
ATOM 1837 O O . ALA A 1 245 ? -18.122 12.877 -8.397 1.00 83.19 245 ALA A O 1
ATOM 1838 N N . VAL A 1 246 ? -16.266 13.801 -9.232 1.00 82.62 246 VAL A N 1
ATOM 1839 C CA . VAL A 1 246 ? -16.559 15.153 -8.727 1.00 82.62 246 VAL A CA 1
ATOM 1840 C C . VAL A 1 246 ? -17.696 15.798 -9.520 1.00 82.62 246 VAL A C 1
ATOM 1842 O O . VAL A 1 246 ? -18.602 16.379 -8.919 1.00 82.62 246 VAL A O 1
ATOM 1845 N N . LEU A 1 247 ? -17.684 15.665 -10.848 1.00 84.81 247 LEU A N 1
ATOM 1846 C CA . LEU A 1 247 ? -18.738 16.169 -11.729 1.00 84.81 247 LEU A CA 1
ATOM 1847 C C . LEU A 1 247 ? -20.079 15.502 -11.409 1.00 84.81 247 LEU A C 1
ATOM 1849 O O . LEU A 1 247 ? -21.046 16.193 -11.098 1.00 84.81 247 LEU A O 1
ATOM 1853 N N . SER A 1 248 ? -20.126 14.169 -11.378 1.00 77.56 248 SER A N 1
ATOM 1854 C CA . SER A 1 248 ? -21.340 13.402 -11.051 1.00 77.56 248 SER A CA 1
ATOM 1855 C C . SER A 1 248 ? -21.896 13.689 -9.654 1.00 77.56 248 SER A C 1
ATOM 1857 O O . SER A 1 248 ? -23.106 13.632 -9.476 1.00 77.56 248 SER A O 1
ATOM 1859 N N . ARG A 1 249 ? -21.068 14.076 -8.672 1.00 66.88 249 ARG A N 1
ATOM 1860 C CA . ARG A 1 249 ? -21.537 14.550 -7.354 1.00 66.88 249 ARG A CA 1
ATOM 1861 C C . ARG A 1 249 ? -22.158 15.949 -7.379 1.00 66.88 249 ARG A C 1
ATOM 1863 O O . ARG A 1 249 ? -22.951 16.258 -6.493 1.00 66.88 249 ARG A O 1
ATOM 1870 N N . ARG A 1 250 ? -21.823 16.790 -8.363 1.00 56.66 250 ARG A N 1
ATOM 1871 C CA . ARG A 1 250 ? -22.423 18.126 -8.547 1.00 56.66 250 ARG A CA 1
ATOM 1872 C C . ARG A 1 250 ? -23.761 18.081 -9.294 1.00 56.66 250 ARG A C 1
ATOM 1874 O O . ARG A 1 250 ? -24.607 18.935 -9.049 1.00 56.66 250 ARG A O 1
ATOM 1881 N N . TYR A 1 251 ? -23.990 17.080 -10.143 1.00 47.53 251 TYR A N 1
ATOM 1882 C CA . TYR A 1 251 ? -25.220 16.966 -10.937 1.00 47.53 251 TYR A CA 1
ATOM 1883 C C . TYR A 1 251 ? -26.526 16.611 -10.184 1.00 47.53 251 TYR A C 1
ATOM 1885 O O . TYR A 1 251 ? -27.557 17.151 -10.588 1.00 47.53 251 TYR A O 1
ATOM 1893 N N . PRO A 1 252 ? -26.570 15.836 -9.075 1.00 48.22 252 PRO A N 1
ATOM 1894 C CA . PRO A 1 252 ? -27.825 15.636 -8.339 1.00 48.22 252 PRO A CA 1
ATOM 1895 C C . PRO A 1 252 ? -28.344 16.925 -7.678 1.00 48.22 252 PRO A C 1
ATOM 1897 O O . PRO A 1 252 ? -29.541 17.046 -7.439 1.00 48.22 252 PRO A O 1
ATOM 1900 N N . ALA A 1 253 ? -27.479 17.919 -7.430 1.00 44.75 253 ALA A N 1
ATOM 1901 C CA . ALA A 1 253 ? -27.877 19.208 -6.859 1.00 44.75 253 ALA A CA 1
ATOM 1902 C C . ALA A 1 253 ? -28.516 20.169 -7.884 1.00 44.75 253 ALA A C 1
ATOM 1904 O O . ALA A 1 253 ? -29.234 21.085 -7.490 1.00 44.75 253 ALA A O 1
ATOM 1905 N N . ILE A 1 254 ? -28.282 19.968 -9.187 1.00 47.84 254 ILE A N 1
ATOM 1906 C CA . ILE A 1 254 ? -28.865 20.799 -10.255 1.00 47.84 254 ILE A CA 1
ATOM 1907 C C . ILE A 1 254 ? -30.250 20.266 -10.647 1.00 47.84 254 ILE A C 1
ATOM 1909 O O . ILE A 1 254 ? -31.182 21.052 -10.792 1.00 47.84 254 ILE A O 1
ATOM 1913 N N . ALA A 1 255 ? -30.420 18.940 -10.709 1.00 43.03 255 ALA A N 1
ATOM 1914 C CA . ALA A 1 255 ? -31.710 18.313 -11.015 1.00 43.03 255 ALA A CA 1
ATOM 1915 C C . ALA A 1 255 ? -32.784 18.565 -9.934 1.00 43.03 255 ALA A C 1
ATOM 1917 O O . ALA A 1 255 ? -33.963 18.666 -10.250 1.00 43.03 255 ALA A O 1
ATOM 1918 N N . ALA A 1 256 ? -32.388 18.725 -8.666 1.00 47.41 256 ALA A N 1
ATOM 1919 C CA . ALA A 1 256 ? -33.317 19.049 -7.580 1.00 47.41 256 ALA A CA 1
ATOM 1920 C C . ALA A 1 256 ? -33.786 20.518 -7.585 1.00 47.41 256 ALA A C 1
ATOM 1922 O O . ALA A 1 256 ? -34.820 20.825 -7.003 1.00 47.41 256 ALA A O 1
ATOM 1923 N N . LYS A 1 257 ? -33.046 21.428 -8.237 1.00 44.59 257 LYS A N 1
ATOM 1924 C CA . LYS A 1 257 ? -33.363 22.867 -8.281 1.00 44.59 257 LYS A CA 1
ATOM 1925 C C . LYS A 1 257 ? -34.175 23.271 -9.519 1.00 44.59 257 LYS A C 1
ATOM 1927 O O . LYS A 1 257 ? -34.673 24.386 -9.570 1.00 44.59 257 LYS A O 1
ATOM 1932 N N . SER A 1 258 ? -34.315 22.385 -10.509 1.00 45.00 258 SER A N 1
ATOM 1933 C CA . SER A 1 258 ? -35.206 22.584 -11.663 1.00 45.00 258 SER A CA 1
ATOM 1934 C C . SER A 1 258 ? -36.579 21.920 -11.490 1.00 45.00 258 SER A C 1
ATOM 1936 O O . SER A 1 258 ? -37.363 21.909 -12.433 1.00 45.00 258 SER A O 1
ATOM 1938 N N . ALA A 1 259 ? -36.840 21.317 -10.325 1.00 48.34 259 ALA A N 1
ATOM 1939 C CA . ALA A 1 259 ? -38.083 20.622 -9.981 1.00 48.34 259 ALA A CA 1
ATOM 1940 C C . ALA A 1 259 ? -38.860 21.303 -8.830 1.00 48.34 259 ALA A C 1
ATOM 1942 O O . ALA A 1 259 ? -39.809 20.720 -8.308 1.00 48.34 259 ALA A O 1
ATOM 1943 N N . SER A 1 260 ? -38.452 22.516 -8.436 1.00 41.41 260 SER A N 1
ATOM 1944 C CA . SER A 1 260 ? -39.147 23.420 -7.504 1.00 41.41 260 SER A CA 1
ATOM 1945 C C . SER A 1 260 ? -39.551 24.693 -8.229 1.00 41.41 260 SER A C 1
ATOM 1947 O O . SER A 1 260 ? -40.664 25.188 -7.973 1.00 41.41 260 SER A O 1
#

Mean predicted aligned error: 9.26 Å

pLDDT: mean 79.92, std 10.53, range [41.41, 94.44]

Nearest PDB structures (foldseek):
  7a0g-assembly1_DDD  TM=1.823E-01  e=3.943E+00  Serratia marcescens
  8wjo-assembly1_B  TM=1.420E-01  e=4.907E+00  Saccharomyces cerevisiae S288C

Solvent-accessible surface area (backbone atoms only — not comparable to full-atom values): 13090 Å² total; per-residue (Å²): 106,72,66,48,19,54,46,26,21,48,36,37,36,53,41,51,48,53,51,51,52,49,51,54,49,31,61,72,71,69,44,59,80,43,48,60,24,35,51,51,14,39,53,51,14,53,54,52,19,52,52,48,20,55,53,43,41,71,67,42,72,79,45,52,58,47,45,14,50,34,23,42,51,37,23,53,49,48,53,51,49,47,52,48,46,75,74,38,56,90,48,44,72,54,51,54,47,56,53,49,48,57,28,61,72,43,62,78,91,48,23,44,60,35,38,15,51,49,26,24,53,62,38,23,49,40,29,43,55,44,18,50,42,53,21,41,51,42,79,80,44,58,71,70,58,54,52,53,32,33,52,49,11,35,51,50,17,51,50,51,52,51,46,35,71,76,60,43,86,77,59,57,61,71,56,52,53,51,33,53,40,50,28,47,52,51,47,27,54,51,30,45,53,49,16,52,32,28,28,19,70,54,63,65,50,88,96,55,63,30,70,59,48,28,63,68,37,48,42,59,34,90,87,19,84,52,20,53,57,53,56,47,47,45,52,49,53,26,48,51,51,51,51,51,54,54,51,60,66,53,48,65,64,52,62,60,66,76,74,114

Radius of gyration: 21.27 Å; Cα contacts (8 Å, |Δi|>4): 283; chains: 1; bounding box: 61×45×61 Å

InterPro domains:
  IPR004923 Iron permease FTR1/Fip1/EfeU [PF03239] (1-240)
  IPR004923 Iron permease FTR1/Fip1/EfeU [PTHR31632] (3-215)

Organism: NCBI:txid1435465